Protein AF-A0A4P2Q047-F1 (afdb_monomer)

Radius of gyration: 26.03 Å; Cα contacts (8 Å, |Δi|>4): 252; chains: 1; bounding box: 56×32×64 Å

Secondary structure (DSSP, 8-state):
-B-SSS--B---B-SSGGGTPPTT-EEEEEEESS-TTSS-EEEEEEEEE-GGGHHHHHHHHHHHHHHS-HHHHHHHHHHHHHHHHH-S-----B-TTS-B---EEEEEE-S-HHHHHHHHHH-TTEEE-TTSSEEEEEEE-SS-SSEEEEEEEEEETTEEEEEES-HHHHHHTHHHH-

Foldseek 3Di:
DFDLQPTDDFDADDDPVVVVDDPPWDWDFDWDCQDPVGHIYTDDDIQTFDNVCSPVLSVVLNVLPVVDDPVRSVVVVVVSSVDRSVNPCDDQCADLQRARFAWDKDKDQAPDPVVLLVLQVPDPQWDDDPPFQKIWGWDDGPNDRDIDTLWIWGDDPRMIMIIGRHPVSNVVCVVSRD

Nearest PDB structures (foldseek):
  6byw-assembly1_C  TM=7.055E-01  e=2.282E+00  Pseudoalteromonas luteoviolacea DSM 6061
  6u8t-assembly2_D  TM=2.285E-01  e=1.194E+00  Pasteurella multocida subsp. multocida str. Pm70
  6u8t-assembly1_B  TM=1.886E-01  e=8.385E-01  Pasteurella multocida subsp. multocida str. Pm70
  6u8t-assembly1_A  TM=1.860E-01  e=1.603E+00  Pasteurella multocida subsp. multocida str. Pm70
  6u8t-assembly2_C  TM=1.843E-01  e=1.912E+00  Pasteurella multocida subsp. multocida str. Pm70

Structure (mmCIF, N/CA/C/O backbone):
data_AF-A0A4P2Q047-F1
#
_entry.id   AF-A0A4P2Q047-F1
#
loop_
_atom_site.group_PDB
_atom_site.id
_atom_site.type_symbol
_atom_site.label_atom_id
_atom_site.label_alt_id
_atom_site.label_comp_id
_atom_site.label_asym_id
_atom_site.label_entity_id
_atom_site.label_seq_id
_atom_site.pdbx_PDB_ins_code
_atom_site.Cartn_x
_atom_site.Cartn_y
_atom_site.Cartn_z
_atom_site.occupancy
_atom_site.B_iso_or_equiv
_atom_site.auth_seq_id
_atom_site.auth_comp_id
_atom_site.auth_asym_id
_atom_site.auth_atom_id
_atom_site.pdbx_PDB_model_num
ATOM 1 N N . MET A 1 1 ? -10.282 -1.016 29.815 1.00 88.62 1 MET A N 1
ATOM 2 C CA . MET A 1 1 ? -10.487 -0.306 28.539 1.00 88.62 1 MET A CA 1
ATOM 3 C C . MET A 1 1 ? -11.841 0.366 28.602 1.00 88.62 1 MET A C 1
ATOM 5 O O . MET A 1 1 ? -12.756 -0.237 29.148 1.00 88.62 1 MET A O 1
ATOM 9 N N . ARG A 1 2 ? -11.958 1.600 28.113 1.00 92.12 2 ARG A N 1
ATOM 10 C CA . ARG A 1 2 ? -13.234 2.318 28.049 1.00 92.12 2 ARG A CA 1
ATOM 11 C C . ARG A 1 2 ? -13.811 2.171 26.646 1.00 92.12 2 ARG A C 1
ATOM 13 O O . ARG A 1 2 ? -13.090 2.438 25.688 1.00 92.12 2 ARG A O 1
ATOM 20 N N . ASP A 1 3 ? -15.068 1.753 26.541 1.00 91.19 3 ASP A N 1
ATOM 21 C CA . ASP A 1 3 ? -15.792 1.763 25.269 1.00 91.19 3 ASP A CA 1
ATOM 22 C C . ASP A 1 3 ? -16.205 3.211 24.968 1.00 91.19 3 ASP A C 1
ATOM 24 O O . ASP A 1 3 ? -16.820 3.886 25.797 1.00 91.19 3 ASP A O 1
ATOM 28 N N . LEU A 1 4 ? -15.786 3.720 23.810 1.00 89.69 4 LEU A N 1
ATOM 29 C CA . LEU A 1 4 ? -16.058 5.092 23.384 1.00 89.69 4 LEU A CA 1
ATOM 30 C C . LEU A 1 4 ? -17.337 5.229 22.551 1.00 89.69 4 LEU A C 1
ATOM 32 O O . LEU A 1 4 ? -17.770 6.359 22.345 1.00 89.69 4 LEU A O 1
ATOM 36 N N . LEU A 1 5 ? -17.913 4.124 22.072 1.00 83.88 5 LEU A N 1
ATOM 37 C CA . LEU A 1 5 ? -19.144 4.109 21.281 1.00 83.88 5 LEU A CA 1
ATOM 38 C C . LEU A 1 5 ? -20.367 3.966 22.181 1.00 83.88 5 LEU A C 1
ATOM 40 O O . LEU A 1 5 ? -21.254 4.811 22.148 1.00 83.88 5 LEU A O 1
ATOM 44 N N . HIS A 1 6 ? -20.381 2.934 23.025 1.00 82.44 6 HIS A N 1
ATOM 45 C CA . HIS A 1 6 ? -21.533 2.624 23.881 1.00 82.44 6 HIS A CA 1
ATOM 46 C C . HIS A 1 6 ? -21.347 3.100 25.325 1.00 82.44 6 HIS A C 1
ATOM 48 O O . HIS A 1 6 ? -22.279 3.067 26.129 1.00 82.44 6 HIS A O 1
ATOM 54 N N . GLY A 1 7 ? -20.142 3.563 25.666 1.00 85.31 7 GLY A N 1
ATOM 55 C CA . GLY A 1 7 ? -19.774 3.870 27.040 1.00 85.31 7 GLY A CA 1
ATOM 56 C C . GLY A 1 7 ? -19.505 2.615 27.876 1.00 85.31 7 GLY A C 1
ATOM 57 O O . GLY A 1 7 ? -19.685 1.479 27.448 1.00 85.31 7 GLY A O 1
ATOM 58 N N . GLY A 1 8 ? -19.053 2.831 29.110 1.00 91.19 8 GLY A N 1
ATOM 59 C CA . GLY A 1 8 ? -18.693 1.754 30.030 1.00 91.19 8 GLY A CA 1
ATOM 60 C C . GLY A 1 8 ? -17.221 1.354 29.965 1.00 91.19 8 GLY A C 1
ATOM 61 O O . GLY A 1 8 ? -16.413 1.908 29.214 1.00 91.19 8 GLY A O 1
ATOM 62 N N . GLU A 1 9 ? -16.852 0.413 30.830 1.00 93.69 9 GLU A N 1
ATOM 63 C CA . GLU A 1 9 ? -15.472 -0.031 30.997 1.00 93.69 9 GLU A CA 1
ATOM 64 C C . GLU A 1 9 ? -15.404 -1.555 31.093 1.00 93.69 9 GLU A C 1
ATOM 66 O O . GLU A 1 9 ? -16.123 -2.178 31.869 1.00 93.69 9 GLU A O 1
ATOM 71 N N . VAL A 1 10 ? -14.501 -2.150 30.314 1.00 91.31 10 VAL A N 1
ATOM 72 C CA . VAL A 1 10 ? -14.212 -3.584 30.326 1.00 91.31 10 VAL A CA 1
ATOM 73 C C . VAL A 1 10 ? -12.765 -3.816 30.748 1.00 91.31 10 VAL A C 1
ATOM 75 O O . VAL A 1 10 ? -11.828 -3.212 30.213 1.00 91.31 10 VAL A O 1
ATOM 78 N N . ARG A 1 11 ? -12.552 -4.687 31.738 1.00 91.94 11 ARG A N 1
ATOM 79 C CA . ARG A 1 11 ? -11.215 -5.191 32.061 1.00 91.94 11 ARG A CA 1
ATOM 80 C C . ARG A 1 11 ? -10.946 -6.390 31.161 1.00 91.94 11 ARG A C 1
ATOM 82 O O . ARG A 1 11 ? -11.670 -7.373 31.226 1.00 91.94 11 ARG A O 1
ATOM 89 N N . VAL A 1 12 ? -9.914 -6.275 30.335 1.00 90.88 12 VAL A N 1
ATOM 90 C CA . VAL A 1 12 ? -9.543 -7.289 29.349 1.00 90.88 12 VAL A CA 1
ATOM 91 C C . VAL A 1 12 ? -8.216 -7.902 29.764 1.00 90.88 12 VAL A C 1
ATOM 93 O O . VAL A 1 12 ? -7.289 -7.177 30.140 1.00 90.88 12 VAL A O 1
ATOM 96 N N . ARG A 1 13 ? -8.126 -9.227 29.715 1.00 88.88 13 ARG A N 1
ATOM 97 C CA . ARG A 1 13 ? -6.881 -9.955 29.908 1.00 88.88 13 ARG A CA 1
ATOM 98 C C . ARG A 1 13 ? -6.106 -9.937 28.600 1.00 88.88 13 ARG A C 1
ATOM 100 O O . ARG A 1 13 ? -6.509 -10.534 27.610 1.00 88.88 13 ARG A O 1
ATOM 107 N N . GLU A 1 14 ? -4.979 -9.243 28.597 1.00 82.56 14 GLU A N 1
ATOM 108 C CA . GLU A 1 14 ? -4.140 -9.103 27.412 1.00 82.56 14 GLU A CA 1
ATOM 109 C C . GLU A 1 14 ? -2.662 -9.072 27.851 1.00 82.56 14 GLU A C 1
ATOM 111 O O . GLU A 1 14 ? -2.297 -8.413 28.831 1.00 82.56 14 GLU A O 1
ATOM 116 N N . ARG A 1 15 ? -1.806 -9.852 27.174 1.00 76.00 15 ARG A N 1
ATOM 117 C CA . ARG A 1 15 ? -0.400 -10.062 27.569 1.00 76.00 15 ARG A CA 1
ATOM 118 C C . ARG A 1 15 ? 0.614 -9.309 26.698 1.00 76.00 15 ARG A C 1
ATOM 120 O O . ARG A 1 15 ? 1.695 -8.981 27.189 1.00 76.00 15 ARG A O 1
ATOM 127 N N . ALA A 1 16 ? 0.351 -9.120 25.408 1.00 74.00 16 ALA A N 1
ATOM 128 C CA . ALA A 1 16 ? 1.310 -8.532 24.475 1.00 74.00 16 ALA A CA 1
ATOM 129 C C . ALA A 1 16 ? 1.092 -7.022 24.317 1.00 74.00 16 ALA A C 1
ATOM 131 O O . ALA A 1 16 ? 2.022 -6.250 24.544 1.00 74.00 16 ALA A O 1
ATOM 132 N N . GLY A 1 17 ? -0.131 -6.617 23.998 1.00 68.06 17 GLY A N 1
ATOM 133 C CA . GLY A 1 17 ? -0.613 -5.241 23.960 1.00 68.06 17 GLY A CA 1
ATOM 134 C C . GLY A 1 17 ? -0.461 -4.466 25.271 1.00 68.06 17 GLY A C 1
ATOM 135 O O . GLY A 1 17 ? -0.149 -3.284 25.213 1.00 68.06 17 GLY A O 1
ATOM 136 N N . SER A 1 18 ? -0.542 -5.090 26.448 1.00 71.56 18 SER A N 1
ATOM 137 C CA . SER A 1 18 ? -0.330 -4.422 27.746 1.00 71.56 18 SER A CA 1
ATOM 138 C C . SER A 1 18 ? 1.087 -3.867 27.934 1.00 71.56 18 SER A C 1
ATOM 140 O O . SER A 1 18 ? 1.310 -3.052 28.824 1.00 71.56 18 SER A O 1
ATOM 142 N N . ARG A 1 19 ? 2.042 -4.268 27.083 1.00 80.06 19 ARG A N 1
ATOM 143 C CA . ARG A 1 19 ? 3.407 -3.715 27.039 1.00 80.06 19 ARG A CA 1
ATOM 144 C C . ARG A 1 19 ? 3.580 -2.566 26.042 1.00 80.06 19 ARG A C 1
ATOM 146 O O . ARG A 1 19 ? 4.621 -1.918 26.066 1.00 80.06 19 ARG A O 1
ATOM 153 N N . CYS A 1 20 ? 2.615 -2.347 25.151 1.00 79.44 20 CYS A N 1
ATOM 154 C CA . CYS A 1 20 ? 2.718 -1.386 24.047 1.00 79.44 20 CYS A CA 1
ATOM 155 C C . CYS A 1 20 ? 1.618 -0.316 24.069 1.00 79.44 20 CYS A C 1
ATOM 157 O O . CYS A 1 20 ? 1.826 0.759 23.516 1.00 79.44 20 CYS A O 1
ATOM 159 N N . VAL A 1 21 ? 0.477 -0.601 24.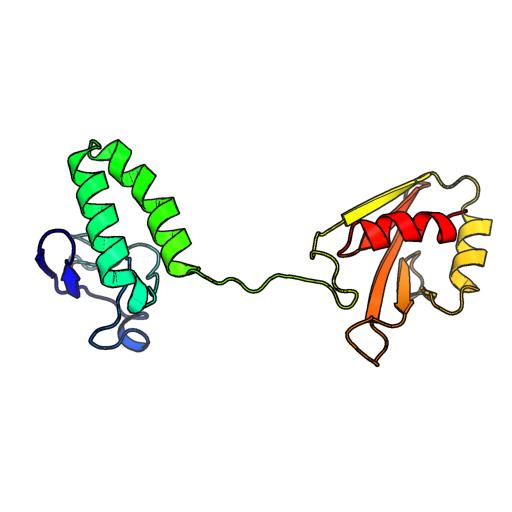698 1.00 84.44 21 VAL A N 1
ATOM 160 C CA . VAL A 1 21 ? -0.659 0.311 24.845 1.00 84.44 21 VAL A CA 1
ATOM 161 C C . VAL A 1 21 ? -0.546 1.040 26.179 1.00 84.44 21 VAL A C 1
ATOM 163 O O . VAL A 1 21 ? -0.455 0.419 27.239 1.00 84.44 21 VAL A O 1
ATOM 166 N N . HIS A 1 22 ? -0.578 2.363 26.125 1.00 86.50 22 HIS A N 1
ATOM 167 C CA . HIS A 1 22 ? -0.498 3.250 27.274 1.00 86.50 22 HIS A CA 1
ATOM 168 C C . HIS A 1 22 ? -1.874 3.822 27.619 1.00 86.50 22 HIS A C 1
ATOM 170 O O . HIS A 1 22 ? -2.836 3.749 26.851 1.00 86.50 22 HIS A O 1
ATOM 176 N N . ALA A 1 23 ? -1.984 4.402 28.815 1.00 88.12 23 ALA A N 1
ATOM 177 C CA . ALA A 1 23 ? -3.180 5.147 29.176 1.00 88.12 23 ALA A CA 1
ATOM 178 C C . ALA A 1 23 ? -3.442 6.244 28.131 1.00 88.12 23 ALA A C 1
ATOM 180 O O . ALA 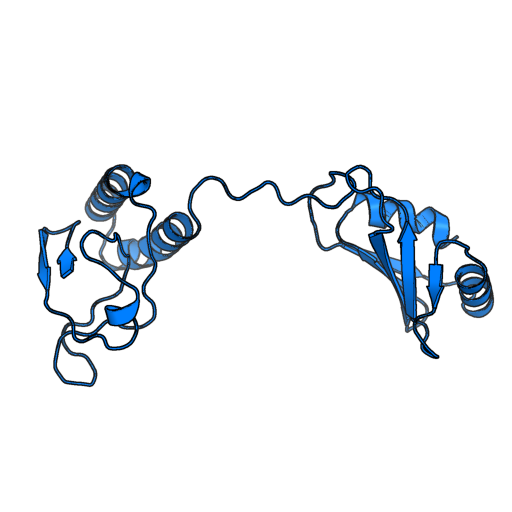A 1 23 ? -2.519 6.960 27.751 1.00 88.12 23 ALA A O 1
ATOM 181 N N . TRP A 1 24 ? -4.709 6.380 27.729 1.00 88.38 24 TRP A N 1
ATOM 182 C CA . TRP A 1 24 ? -5.197 7.332 26.720 1.00 88.38 24 TRP A CA 1
ATOM 183 C C . TRP A 1 24 ? -4.907 6.990 25.257 1.00 88.38 24 TRP A C 1
ATOM 185 O O . TRP A 1 24 ? -5.370 7.726 24.385 1.00 88.38 24 TRP A O 1
ATOM 195 N N . ASP A 1 25 ? -4.252 5.864 24.972 1.00 91.12 25 ASP A N 1
ATOM 196 C CA . ASP A 1 25 ? -4.180 5.360 23.603 1.00 91.12 25 ASP A CA 1
ATOM 197 C C . ASP A 1 25 ? -5.583 5.025 23.088 1.00 91.12 25 ASP A C 1
ATOM 199 O O . ASP A 1 25 ? -6.395 4.381 23.762 1.00 91.12 25 ASP A O 1
ATOM 203 N N . LEU A 1 26 ? -5.863 5.470 21.866 1.00 92.56 26 LEU A N 1
ATOM 204 C CA . LEU A 1 26 ? -7.063 5.089 21.143 1.00 92.56 26 LEU A CA 1
ATOM 205 C C . LEU A 1 26 ? -6.757 3.811 20.368 1.00 92.56 26 LEU A C 1
ATOM 207 O O . LEU A 1 26 ? -5.827 3.780 19.566 1.00 92.56 26 LEU A O 1
ATOM 211 N N . VAL A 1 27 ? -7.538 2.761 20.596 1.00 92.19 27 VAL A N 1
ATOM 212 C CA . VAL A 1 27 ? -7.362 1.485 19.902 1.00 92.19 27 VAL A CA 1
ATOM 213 C C . VAL A 1 27 ? -8.697 0.969 19.391 1.00 92.19 27 VAL A C 1
ATOM 215 O O . VAL A 1 27 ? -9.709 1.068 20.084 1.00 92.19 27 VAL A O 1
ATOM 218 N N . ALA A 1 28 ? -8.686 0.388 18.195 1.00 91.62 28 ALA A N 1
ATOM 219 C CA . ALA A 1 28 ? -9.759 -0.473 17.725 1.00 91.62 28 ALA A CA 1
ATOM 220 C C . ALA A 1 28 ? -9.357 -1.930 17.976 1.00 91.62 28 ALA A C 1
ATOM 222 O O . ALA A 1 28 ? -8.257 -2.355 17.618 1.00 91.62 28 ALA A O 1
ATOM 223 N N . ALA A 1 29 ? -10.224 -2.682 18.644 1.00 89.94 29 ALA A N 1
ATOM 224 C CA . ALA A 1 29 ? -9.982 -4.072 18.997 1.00 89.94 29 ALA A CA 1
ATOM 225 C C . ALA A 1 29 ? -11.315 -4.805 19.140 1.00 89.94 29 ALA A C 1
ATOM 227 O O . ALA A 1 29 ? -12.309 -4.218 19.573 1.00 89.94 29 ALA A O 1
ATOM 228 N N . ARG A 1 30 ? -11.326 -6.101 18.823 1.00 89.06 30 ARG A N 1
ATOM 229 C CA . ARG A 1 30 ? -12.473 -6.964 19.097 1.00 89.06 30 ARG A CA 1
ATOM 230 C C . ARG A 1 30 ? -12.321 -7.565 20.487 1.00 89.06 30 ARG A C 1
ATOM 232 O O . ARG A 1 30 ? -11.400 -8.339 20.729 1.00 89.06 30 ARG A O 1
ATOM 239 N N . VAL A 1 31 ? -13.237 -7.230 21.391 1.00 90.75 31 VAL A N 1
ATOM 240 C CA . VAL A 1 31 ? -13.291 -7.839 22.725 1.00 90.75 31 VAL A CA 1
ATOM 241 C C . VAL A 1 31 ? -14.272 -9.005 22.702 1.00 90.75 31 VAL A C 1
ATOM 243 O O . VAL A 1 31 ? -15.456 -8.825 22.422 1.00 90.75 31 VAL A O 1
ATOM 246 N N . VAL A 1 32 ? -13.790 -10.202 23.024 1.00 91.25 32 VAL A N 1
ATOM 247 C CA . VAL A 1 32 ? -14.629 -11.376 23.283 1.00 91.25 32 VAL A CA 1
ATOM 248 C C . VAL A 1 32 ? -14.865 -11.484 24.785 1.00 91.25 32 VAL A C 1
ATOM 250 O O . VAL A 1 32 ? -13.919 -11.516 25.564 1.00 91.25 32 VAL A O 1
ATOM 253 N N . GLN A 1 33 ? -16.129 -11.528 25.217 1.00 91.56 33 GLN A N 1
ATOM 254 C CA . GLN A 1 33 ? -16.473 -11.493 26.650 1.00 91.56 33 GLN A CA 1
ATOM 255 C C . GLN A 1 33 ? -16.017 -12.743 27.417 1.00 91.56 33 GLN A C 1
ATOM 257 O O . GLN A 1 33 ? -15.785 -12.683 28.621 1.00 91.56 33 GLN A O 1
ATOM 262 N N . LYS A 1 34 ? -15.879 -13.874 26.720 1.00 93.50 34 LYS A N 1
ATOM 263 C CA . LYS A 1 34 ? -15.388 -15.136 27.272 1.00 93.50 34 LYS A CA 1
ATOM 264 C C . LYS A 1 34 ? -14.296 -15.688 26.361 1.00 93.50 34 LYS A C 1
ATOM 266 O O . LYS A 1 34 ? -14.585 -16.446 25.437 1.00 93.50 34 LYS A O 1
ATOM 271 N N . GLY A 1 35 ? -13.066 -15.249 26.605 1.00 88.81 35 GLY A N 1
ATOM 272 C CA . GLY A 1 35 ? -11.873 -15.730 25.918 1.00 88.81 35 GLY A CA 1
ATOM 273 C C . GLY A 1 35 ? -11.449 -17.129 26.368 1.00 88.81 35 GLY A C 1
ATOM 274 O O . GLY A 1 35 ? -12.136 -17.794 27.149 1.00 88.81 35 GLY A O 1
ATOM 275 N N . ALA A 1 36 ? -10.280 -17.573 25.907 1.00 87.81 36 ALA A N 1
ATOM 276 C CA . ALA A 1 36 ? -9.757 -18.906 26.213 1.00 87.81 36 ALA A CA 1
ATOM 277 C C . ALA A 1 36 ? -9.426 -19.074 27.706 1.00 87.81 36 ALA A C 1
ATOM 279 O O . ALA A 1 36 ? -9.528 -20.177 28.243 1.00 87.81 36 ALA A O 1
ATOM 280 N N . SER A 1 37 ? -9.078 -17.984 28.399 1.00 89.38 37 SER A N 1
ATOM 281 C CA . SER A 1 37 ? -8.907 -17.994 29.857 1.00 89.38 37 SER A CA 1
ATOM 282 C C . SER A 1 37 ? -10.215 -17.990 30.655 1.00 89.38 37 SER A C 1
ATOM 284 O O . SER A 1 37 ? -10.174 -18.160 31.872 1.00 89.38 37 SER A O 1
ATOM 286 N N . GLY A 1 38 ? -11.364 -17.780 30.004 1.00 91.62 38 GLY A N 1
ATOM 287 C CA . GLY A 1 38 ? -12.653 -17.557 30.661 1.00 91.62 38 GLY A CA 1
ATOM 288 C C . GLY A 1 38 ? -12.905 -16.110 31.105 1.00 91.62 38 GLY A C 1
ATOM 289 O O . GLY A 1 38 ? -14.011 -15.817 31.552 1.00 91.62 38 GLY A O 1
ATOM 290 N N . GLU A 1 39 ? -11.930 -15.211 30.950 1.00 93.25 39 GLU A N 1
ATOM 291 C CA . GLU A 1 39 ? -12.073 -13.761 31.148 1.00 93.25 39 GLU A CA 1
ATOM 292 C C . GLU A 1 39 ? -12.295 -13.050 29.798 1.00 93.25 39 GLU A C 1
ATOM 294 O O . GLU A 1 39 ? -12.039 -13.649 28.747 1.00 93.25 39 GLU A O 1
ATOM 299 N N . PRO A 1 40 ? -12.746 -11.780 29.782 1.00 94.25 40 PRO A N 1
ATOM 300 C CA . PRO A 1 40 ? -12.755 -10.991 28.558 1.00 94.25 40 PRO A CA 1
ATOM 301 C C . PRO A 1 40 ? -11.345 -10.874 27.970 1.00 94.25 40 PRO A C 1
ATOM 303 O O . PRO A 1 40 ? -10.404 -10.507 28.676 1.00 94.25 40 PRO A O 1
ATOM 306 N N . GLU A 1 41 ? -11.196 -11.148 26.677 1.00 92.88 41 GLU A N 1
ATOM 307 C CA . GLU A 1 41 ? -9.916 -11.120 25.955 1.00 92.88 41 GLU A CA 1
ATOM 308 C C . GLU A 1 41 ? -10.047 -10.334 24.647 1.00 92.88 41 GLU A C 1
ATOM 310 O O . GLU A 1 41 ? -11.149 -10.135 24.131 1.00 92.88 41 GLU A O 1
ATOM 315 N N . ILE A 1 42 ? -8.915 -9.871 24.113 1.00 90.69 42 ILE A N 1
ATOM 316 C CA . ILE A 1 42 ? -8.863 -9.342 22.749 1.00 90.69 42 ILE A CA 1
ATOM 317 C C . ILE A 1 42 ? -8.668 -10.517 21.798 1.00 90.69 42 ILE A C 1
ATOM 319 O O . ILE A 1 42 ? -7.720 -11.284 21.957 1.00 90.69 42 ILE A O 1
ATOM 323 N N . ASP A 1 43 ? -9.554 -10.634 20.814 1.00 87.38 43 ASP A N 1
ATOM 324 C CA . ASP A 1 43 ? -9.433 -11.605 19.731 1.00 87.38 43 ASP A CA 1
ATOM 325 C C . ASP A 1 43 ? -8.864 -10.931 18.475 1.00 87.38 43 ASP A C 1
ATOM 327 O O . ASP A 1 43 ? -9.310 -9.855 18.065 1.00 87.38 43 ASP A O 1
ATOM 331 N N . GLY A 1 44 ? -7.860 -11.561 17.866 1.00 82.88 44 GLY A N 1
ATOM 332 C CA . GLY A 1 44 ? -7.128 -11.010 16.728 1.00 82.88 44 GLY A CA 1
ATOM 333 C C . GLY A 1 44 ? -6.121 -9.918 17.111 1.00 82.88 44 GLY A C 1
ATOM 334 O O . GLY A 1 44 ? -5.200 -10.150 17.893 1.00 82.88 44 GLY A O 1
ATOM 335 N N . GLY A 1 45 ? -6.239 -8.748 16.476 1.00 82.88 45 GLY A N 1
ATOM 336 C CA . GLY A 1 45 ? -5.276 -7.649 16.577 1.00 82.88 45 GLY A CA 1
ATOM 337 C C . GLY A 1 45 ? -5.784 -6.444 17.370 1.00 82.88 45 GLY A C 1
ATOM 338 O O . GLY A 1 45 ? -6.984 -6.233 17.531 1.00 82.88 45 GLY A O 1
ATOM 339 N N . ILE A 1 46 ? -4.836 -5.623 17.823 1.00 87.56 46 ILE A N 1
ATOM 340 C CA . ILE A 1 46 ? -5.084 -4.274 18.337 1.00 87.56 46 ILE A CA 1
ATOM 341 C C . ILE A 1 46 ? -4.626 -3.301 17.255 1.00 87.56 46 ILE A C 1
ATOM 343 O O . ILE A 1 46 ? -3.476 -3.377 16.822 1.00 87.56 46 ILE A O 1
ATOM 347 N N . PHE A 1 47 ? -5.497 -2.383 16.846 1.00 89.44 47 PHE A N 1
ATOM 348 C CA . PHE A 1 47 ? -5.194 -1.356 15.855 1.00 89.44 47 PHE A CA 1
ATOM 349 C C . PHE A 1 47 ? -5.057 0.005 16.546 1.00 89.44 47 PHE A C 1
ATOM 351 O O . PHE A 1 47 ? -6.070 0.588 16.942 1.00 89.44 47 PHE A O 1
ATOM 358 N N . PRO A 1 48 ? -3.829 0.520 16.737 1.00 90.38 48 PRO A N 1
ATOM 359 C CA . PRO A 1 48 ? -3.618 1.852 17.291 1.00 90.38 48 PRO A CA 1
ATOM 360 C C . PRO A 1 48 ? -4.195 2.916 16.362 1.00 90.38 48 PRO A C 1
ATOM 362 O O . PRO A 1 48 ? -3.843 2.981 15.191 1.00 90.38 48 PRO A O 1
ATOM 365 N N . ILE A 1 49 ? -5.054 3.782 16.876 1.00 91.50 49 ILE A N 1
ATOM 366 C CA . ILE A 1 49 ? -5.665 4.856 16.100 1.00 91.50 49 ILE A CA 1
ATOM 367 C C . ILE A 1 49 ? -5.033 6.180 16.509 1.00 91.50 49 ILE A C 1
ATOM 369 O O . ILE A 1 49 ? -4.837 6.470 17.690 1.00 91.50 49 ILE A O 1
ATOM 373 N N . GLN A 1 50 ? -4.727 7.020 15.522 1.00 88.88 50 GLN A N 1
ATOM 374 C CA . GLN A 1 50 ? -4.167 8.343 15.781 1.00 88.88 50 GLN A CA 1
ATOM 375 C C . GLN A 1 50 ? -5.158 9.181 16.618 1.00 88.88 50 GLN A C 1
ATOM 377 O O . GLN A 1 50 ? -6.306 9.333 16.193 1.00 88.88 50 GLN A O 1
ATOM 382 N N . PRO A 1 51 ? -4.747 9.802 17.745 1.00 89.38 51 PRO A N 1
ATOM 383 C CA . PRO A 1 51 ? -5.667 10.518 18.640 1.00 89.38 51 PRO A CA 1
ATOM 384 C C . PRO A 1 51 ? -6.516 11.602 17.960 1.00 89.38 51 PRO A C 1
ATOM 386 O O . PRO A 1 51 ? -7.670 11.807 18.328 1.00 89.38 51 PRO A O 1
ATOM 389 N N . ARG A 1 52 ? -5.983 12.252 16.914 1.00 89.50 52 ARG A N 1
ATOM 390 C CA . ARG A 1 52 ? -6.701 13.262 16.111 1.00 89.50 52 ARG A CA 1
ATOM 391 C C . ARG A 1 52 ? -7.956 12.732 15.409 1.00 89.50 52 ARG A C 1
ATOM 393 O O . ARG A 1 52 ? -8.788 13.525 14.985 1.00 89.50 52 ARG A O 1
ATOM 400 N N . LEU A 1 53 ? -8.071 11.414 15.244 1.00 91.69 53 LEU A N 1
ATOM 401 C CA . LEU A 1 53 ? -9.214 10.776 14.599 1.00 91.69 53 LEU A CA 1
ATOM 402 C C . LEU A 1 53 ? -10.339 10.449 15.577 1.00 91.69 53 LEU A C 1
ATOM 404 O O . LEU A 1 53 ? -11.406 10.076 15.108 1.00 91.69 53 LEU A O 1
ATOM 408 N N . ARG A 1 54 ? -10.143 10.610 16.895 1.00 92.25 54 ARG A N 1
ATOM 409 C CA . ARG A 1 54 ? -11.123 10.223 17.922 1.00 92.25 54 ARG A CA 1
ATOM 410 C C . ARG A 1 54 ? -12.531 10.730 17.615 1.00 92.25 54 ARG A C 1
ATOM 412 O O . ARG A 1 54 ? -13.433 9.923 17.422 1.00 92.25 54 ARG A O 1
ATOM 419 N N . ASP A 1 55 ? -12.717 12.046 17.577 1.00 93.50 55 ASP A N 1
ATOM 420 C CA . ASP A 1 55 ? -14.057 12.629 17.474 1.00 93.50 55 ASP A CA 1
ATOM 421 C C . ASP A 1 55 ? -14.693 12.395 16.091 1.00 93.50 55 ASP A C 1
ATOM 423 O O . ASP A 1 55 ? -15.857 11.984 16.046 1.00 93.50 55 ASP A O 1
ATOM 427 N N . PRO A 1 56 ? -13.969 12.562 14.957 1.00 93.06 56 PRO A N 1
ATOM 428 C CA . PRO A 1 56 ? -14.501 12.201 13.643 1.00 93.06 56 PRO A CA 1
ATOM 429 C C . PRO A 1 56 ? -14.905 10.726 13.539 1.00 93.06 56 PRO A C 1
ATOM 431 O O 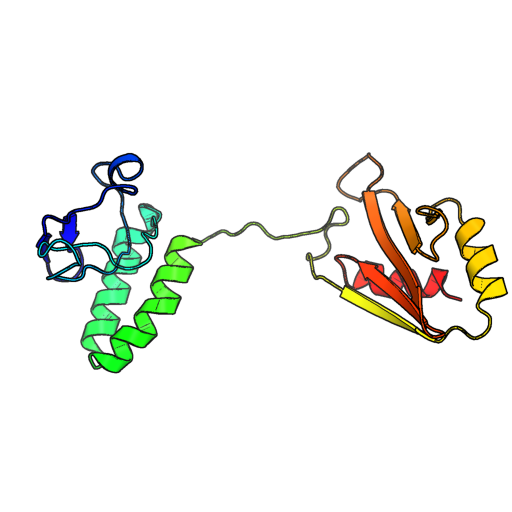. PRO A 1 56 ? -15.966 10.424 12.994 1.00 93.06 56 PRO A O 1
ATOM 434 N N . LEU A 1 57 ? -14.085 9.817 14.080 1.00 92.69 57 LEU A N 1
ATOM 435 C CA . LEU A 1 57 ? -14.320 8.378 14.017 1.00 92.69 57 LEU A CA 1
ATOM 436 C C . LEU A 1 57 ? -15.513 7.972 14.884 1.00 92.69 57 LEU A C 1
ATOM 438 O O . LEU A 1 57 ? -16.414 7.313 14.382 1.00 92.69 57 LEU A O 1
ATOM 442 N N . VAL A 1 58 ? -15.578 8.417 16.144 1.00 93.12 58 VAL A N 1
ATOM 443 C CA . VAL A 1 58 ? -16.718 8.131 17.036 1.00 93.12 58 VAL A CA 1
ATOM 444 C C . VAL A 1 58 ? -18.025 8.645 16.430 1.00 93.12 58 VAL A C 1
ATOM 446 O O . VAL A 1 58 ? -19.011 7.914 16.400 1.00 93.12 58 VAL A O 1
ATOM 449 N N . LYS A 1 59 ? -18.033 9.865 15.874 1.00 93.94 59 LYS A N 1
ATOM 450 C CA . LYS A 1 59 ? -19.217 10.420 15.203 1.00 93.94 59 LYS A CA 1
ATOM 451 C C . LYS A 1 59 ? -19.637 9.591 13.985 1.00 93.94 59 LYS A C 1
ATOM 453 O O . LYS A 1 59 ? -20.828 9.393 13.762 1.00 93.94 59 LYS A O 1
ATOM 458 N N . HIS A 1 60 ? -18.676 9.135 13.182 1.00 94.75 60 HIS A N 1
ATOM 459 C CA . HIS A 1 60 ? -18.957 8.310 12.009 1.00 94.75 60 HIS A CA 1
ATOM 460 C C . HIS A 1 60 ? -19.514 6.937 12.397 1.00 94.75 60 HIS A C 1
ATOM 462 O O . HIS A 1 60 ? -20.497 6.497 11.808 1.00 94.75 60 HIS A O 1
ATOM 468 N N . LEU A 1 61 ? -18.919 6.303 13.408 1.00 93.50 61 LEU A N 1
ATOM 469 C CA . LEU A 1 61 ? -19.325 5.000 13.924 1.00 93.50 61 LEU A CA 1
ATOM 470 C C . LEU A 1 61 ? -20.721 5.037 14.551 1.00 93.50 61 LEU A C 1
ATOM 472 O O . LEU A 1 61 ? -21.522 4.158 14.264 1.00 93.50 61 LEU A O 1
ATOM 476 N N . ALA A 1 62 ? -21.039 6.076 15.332 1.00 92.25 62 ALA A N 1
ATOM 477 C CA . ALA A 1 62 ?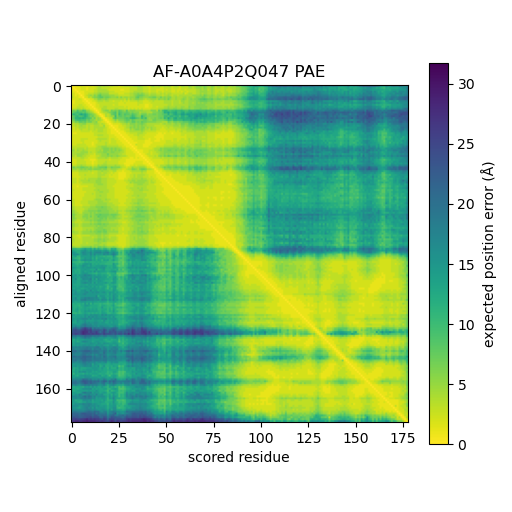 -22.381 6.265 15.886 1.00 92.25 62 ALA A CA 1
ATOM 478 C C . ALA A 1 62 ? -23.441 6.355 14.776 1.00 92.25 62 ALA A C 1
ATOM 480 O O . ALA A 1 62 ? -24.449 5.666 14.824 1.00 92.25 62 ALA A O 1
ATOM 481 N N . ARG A 1 63 ? -23.160 7.126 13.718 1.00 94.25 63 ARG A N 1
ATOM 482 C CA . ARG A 1 63 ? -24.054 7.235 12.559 1.00 94.25 63 ARG A CA 1
ATOM 483 C C . ARG A 1 63 ? -24.247 5.893 11.841 1.00 94.25 63 ARG A C 1
ATOM 485 O O . ARG A 1 63 ? -25.359 5.586 11.443 1.00 94.25 63 ARG A O 1
ATOM 492 N N . LEU A 1 64 ? -23.183 5.104 11.663 1.00 94.88 64 LEU A N 1
ATOM 493 C CA . LEU A 1 64 ? -23.303 3.770 11.061 1.00 94.88 64 LEU A CA 1
ATOM 494 C C . LEU A 1 64 ? -24.157 2.835 11.923 1.00 94.88 64 LEU A C 1
ATOM 496 O O . LEU A 1 64 ? -24.963 2.094 11.378 1.00 94.88 64 LEU A O 1
ATOM 500 N N . ALA A 1 65 ? -24.001 2.892 13.247 1.00 91.62 65 ALA A N 1
ATOM 501 C CA . ALA A 1 65 ? -24.792 2.086 14.172 1.00 91.62 65 ALA A CA 1
ATOM 502 C C . ALA A 1 65 ? -26.284 2.469 14.186 1.00 91.62 65 ALA A C 1
ATOM 504 O O . ALA A 1 65 ? -27.120 1.614 14.451 1.00 91.62 65 ALA A O 1
ATOM 505 N N . ASP A 1 66 ? -26.617 3.728 13.883 1.00 93.88 66 ASP A N 1
ATOM 506 C CA . ASP A 1 66 ? -28.006 4.183 13.742 1.00 93.88 66 ASP A CA 1
ATOM 507 C C . ASP A 1 66 ? -28.641 3.769 12.396 1.00 93.88 66 ASP A C 1
ATOM 509 O O . ASP A 1 66 ? -29.864 3.682 12.288 1.00 93.88 66 ASP A O 1
ATOM 513 N N . GLU A 1 67 ? -27.827 3.570 11.352 1.00 95.69 67 GLU A N 1
ATOM 514 C CA . GLU A 1 67 ? -28.282 3.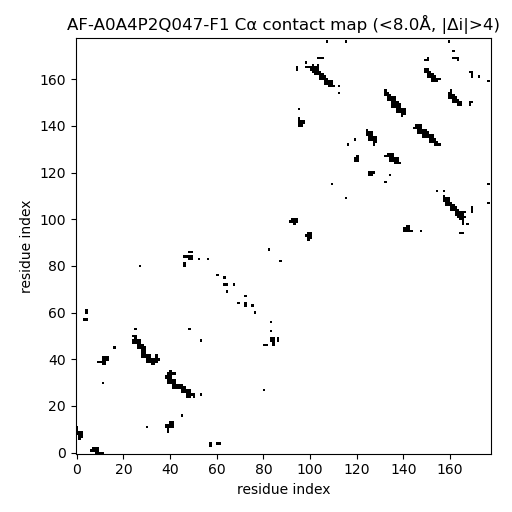333 9.972 1.00 95.69 67 GLU A CA 1
ATOM 515 C C . GLU A 1 67 ? -28.340 1.851 9.578 1.00 95.69 67 GLU A C 1
ATOM 517 O O . GLU A 1 67 ? -29.132 1.495 8.706 1.00 95.69 67 GLU A O 1
ATOM 522 N N . LEU A 1 68 ? -27.487 1.016 10.171 1.00 96.00 68 LEU A N 1
ATOM 523 C CA . LEU A 1 68 ? -27.253 -0.367 9.754 1.00 96.00 68 LEU A CA 1
ATOM 524 C C . LEU A 1 68 ? -27.748 -1.357 10.805 1.00 96.00 68 LEU A C 1
ATOM 526 O O . LEU A 1 68 ? -27.709 -1.076 12.005 1.00 96.00 68 LEU A O 1
ATOM 530 N N . ASP A 1 69 ? -28.158 -2.545 10.363 1.00 95.88 69 ASP A N 1
ATOM 531 C CA . ASP A 1 69 ? -28.355 -3.656 11.293 1.00 95.88 69 ASP A CA 1
ATOM 532 C C . ASP A 1 69 ? -27.013 -4.205 11.825 1.00 95.88 69 ASP A C 1
ATOM 534 O O . ASP A 1 69 ? -25.930 -3.774 11.427 1.00 95.88 69 ASP A O 1
ATOM 538 N N . GLU A 1 70 ? -27.065 -5.140 12.777 1.00 89.19 70 GLU A N 1
ATOM 539 C CA . GLU A 1 70 ? -25.862 -5.661 13.441 1.00 89.19 70 GLU A CA 1
ATOM 540 C C . GLU A 1 70 ? -24.892 -6.360 12.471 1.00 89.19 70 GLU A C 1
ATOM 542 O O . GLU A 1 70 ? -23.671 -6.204 12.597 1.00 89.19 70 GLU A O 1
ATOM 547 N N . ASP A 1 71 ? -25.413 -7.102 11.491 1.00 92.31 71 ASP A N 1
ATOM 548 C CA . ASP A 1 71 ? -24.595 -7.840 10.528 1.00 92.31 71 ASP A CA 1
ATOM 549 C C . ASP A 1 71 ? -23.967 -6.892 9.500 1.00 92.31 71 ASP A C 1
ATOM 551 O O . ASP A 1 71 ? -22.768 -6.992 9.214 1.00 92.31 71 ASP A O 1
ATOM 555 N N . GLU A 1 72 ? -24.743 -5.933 8.995 1.00 95.00 72 GLU A N 1
ATOM 556 C CA . GLU A 1 72 ? -24.277 -4.882 8.091 1.00 95.00 72 GLU A CA 1
ATOM 557 C C . GLU A 1 72 ? -23.239 -3.978 8.762 1.00 95.00 72 GLU A C 1
ATOM 559 O O . GLU A 1 72 ? -22.193 -3.678 8.176 1.00 95.00 72 GLU A O 1
ATOM 564 N N . LEU A 1 73 ? -23.482 -3.585 10.016 1.00 91.94 73 LEU A N 1
ATOM 565 C CA . LEU A 1 73 ? -22.546 -2.797 10.807 1.00 91.94 73 LEU A CA 1
ATOM 566 C C . LEU A 1 73 ? -21.227 -3.551 10.966 1.00 91.94 73 LEU A C 1
ATOM 568 O O . LEU A 1 73 ? -20.164 -2.985 10.716 1.00 91.94 73 LEU A O 1
ATOM 572 N N . ARG A 1 74 ? -21.272 -4.838 11.328 1.00 87.06 74 ARG A N 1
ATOM 573 C CA . ARG A 1 74 ? -20.069 -5.662 11.510 1.00 87.06 74 ARG A CA 1
ATOM 574 C C . ARG A 1 74 ? -19.187 -5.679 10.260 1.00 87.06 74 ARG A C 1
ATOM 576 O O . ARG A 1 74 ? -17.966 -5.577 10.393 1.00 87.06 74 ARG A O 1
ATOM 583 N N . GLU A 1 75 ? -19.777 -5.790 9.073 1.00 90.38 75 GLU A N 1
ATOM 584 C CA . GLU A 1 75 ? -19.037 -5.724 7.807 1.00 90.38 75 GLU A CA 1
ATOM 585 C C . GLU A 1 75 ? -18.513 -4.305 7.521 1.00 90.38 75 GLU A C 1
ATOM 587 O O . GLU A 1 75 ? -17.352 -4.136 7.140 1.00 90.38 75 GLU A O 1
ATOM 592 N N . ALA A 1 76 ? -19.318 -3.268 7.774 1.00 92.88 76 ALA A N 1
ATOM 593 C CA . ALA A 1 76 ? -18.934 -1.873 7.548 1.00 92.88 76 ALA A CA 1
ATOM 594 C C . ALA A 1 76 ? -17.781 -1.396 8.455 1.00 92.88 76 ALA A C 1
ATOM 596 O O . ALA A 1 76 ? -16.984 -0.546 8.052 1.00 92.88 76 ALA A O 1
ATOM 597 N N . LEU A 1 77 ? -17.653 -1.946 9.668 1.00 90.19 77 LEU A N 1
ATOM 598 C CA . LEU A 1 77 ? -16.611 -1.566 10.628 1.00 90.19 77 LEU A CA 1
ATOM 599 C C . LEU A 1 77 ? -15.191 -1.941 10.175 1.00 90.19 77 LEU A C 1
ATOM 601 O O . LEU A 1 77 ? -14.234 -1.252 10.540 1.00 90.19 77 LEU A O 1
ATOM 605 N N . VAL A 1 78 ? -15.031 -3.012 9.389 1.00 86.94 78 VAL A N 1
ATOM 606 C CA . VAL A 1 78 ? -13.713 -3.517 8.964 1.00 86.94 78 VAL A CA 1
ATOM 607 C C . VAL A 1 78 ? -12.916 -2.471 8.169 1.00 86.94 78 VAL A C 1
ATOM 609 O O . VAL A 1 78 ? -11.821 -2.114 8.617 1.00 86.94 78 VAL A O 1
ATOM 612 N N . PRO A 1 79 ? -13.414 -1.937 7.032 1.00 89.81 79 PRO A N 1
ATOM 613 C CA . PRO A 1 79 ? -12.687 -0.913 6.284 1.00 89.81 79 PRO A CA 1
ATOM 614 C C . PRO A 1 79 ? -12.509 0.382 7.089 1.00 89.81 79 PRO A C 1
ATOM 616 O O . PRO A 1 79 ? -11.446 0.991 7.021 1.00 89.81 79 PRO A O 1
ATOM 619 N N . VAL A 1 80 ? -13.483 0.764 7.925 1.00 92.12 80 VAL A N 1
ATOM 620 C CA . VAL A 1 80 ? -13.406 1.984 8.749 1.00 92.12 80 VAL A CA 1
ATOM 621 C C . VAL A 1 80 ? -12.225 1.942 9.723 1.00 92.12 80 VAL A C 1
ATOM 623 O O . VAL A 1 80 ? -11.457 2.903 9.814 1.00 92.12 80 VAL A O 1
ATOM 626 N N . PHE A 1 81 ? -12.052 0.837 10.453 1.00 90.62 81 PHE A N 1
ATOM 627 C CA . PHE A 1 81 ? -10.933 0.707 11.387 1.00 90.62 81 PHE A CA 1
ATOM 628 C C . PHE A 1 81 ? -9.591 0.519 10.677 1.00 90.62 81 PHE A C 1
ATOM 630 O O . PHE A 1 81 ? -8.583 1.037 11.164 1.00 90.62 81 PHE A O 1
ATOM 637 N N . LEU A 1 82 ? -9.568 -0.161 9.525 1.00 88.81 82 LEU A N 1
ATOM 638 C CA . LEU A 1 82 ? -8.360 -0.301 8.712 1.00 88.81 82 LEU A CA 1
ATOM 639 C C . LEU A 1 82 ? -7.867 1.065 8.209 1.00 88.81 82 LEU A C 1
ATOM 641 O O . LEU A 1 82 ? -6.696 1.399 8.391 1.00 88.81 82 LEU A O 1
ATOM 645 N N . ASP A 1 83 ? -8.765 1.883 7.662 1.00 88.88 83 ASP A N 1
ATOM 646 C CA . ASP A 1 83 ? -8.447 3.227 7.175 1.00 88.88 83 ASP A CA 1
ATOM 647 C C . ASP A 1 83 ? -7.994 4.149 8.313 1.00 88.88 83 ASP A C 1
ATOM 649 O O . ASP A 1 83 ? -7.036 4.913 8.166 1.00 88.88 83 ASP A O 1
ATOM 653 N N . ALA A 1 84 ? -8.637 4.060 9.480 1.00 90.62 84 ALA A N 1
ATOM 654 C CA . ALA A 1 84 ? -8.251 4.840 10.652 1.00 90.62 84 ALA A CA 1
ATOM 655 C C . ALA A 1 84 ? -6.876 4.432 11.215 1.00 90.62 84 ALA A C 1
ATOM 657 O O . ALA A 1 84 ? -6.141 5.293 11.710 1.00 90.62 84 ALA A O 1
ATOM 658 N N . TRP A 1 85 ? -6.519 3.145 11.129 1.00 90.12 85 TRP A N 1
ATOM 659 C CA . TRP A 1 85 ? -5.210 2.631 11.541 1.00 90.12 85 TRP A CA 1
ATOM 660 C C . TRP A 1 85 ? -4.094 3.074 10.594 1.00 90.12 85 TRP A C 1
ATOM 662 O O . TRP A 1 85 ? -3.065 3.575 11.051 1.00 90.12 85 TRP A O 1
ATOM 672 N N . ILE A 1 86 ? -4.312 2.941 9.281 1.00 86.19 86 ILE A N 1
ATOM 673 C CA . ILE A 1 86 ? -3.395 3.450 8.248 1.00 86.19 86 ILE A CA 1
ATOM 674 C C . ILE A 1 86 ? -3.233 4.970 8.404 1.00 86.19 86 ILE A C 1
ATOM 676 O O . ILE A 1 86 ? -2.124 5.506 8.343 1.00 86.19 86 ILE A O 1
ATOM 680 N N . GLY A 1 87 ? -4.344 5.646 8.690 1.00 77.75 87 GLY A N 1
ATOM 681 C CA . GLY A 1 87 ? -4.417 7.059 9.000 1.00 77.75 87 GLY A CA 1
ATOM 682 C C . GLY A 1 87 ? -4.385 7.963 7.758 1.00 77.75 87 GLY A C 1
ATOM 683 O O . GLY A 1 87 ? -3.891 7.589 6.693 1.00 77.75 87 GLY A O 1
ATOM 684 N N . PRO A 1 88 ? -4.886 9.206 7.875 1.00 70.94 88 PRO A N 1
ATOM 685 C CA . PRO A 1 88 ? -4.783 10.182 6.800 1.00 70.94 88 PRO A CA 1
ATOM 686 C C . PRO A 1 88 ? -3.333 10.611 6.574 1.00 70.94 88 PRO A C 1
ATOM 688 O O . PRO A 1 88 ? -2.590 10.826 7.534 1.00 70.94 88 PRO A O 1
ATOM 691 N N . GLY A 1 89 ? -2.973 10.879 5.320 1.00 70.12 89 GLY A N 1
ATOM 692 C CA . GLY A 1 89 ? -1.653 11.415 4.980 1.00 70.12 89 GLY A CA 1
ATOM 693 C C . GLY A 1 89 ? -0.596 10.342 4.748 1.00 70.12 89 GLY A C 1
ATOM 694 O O . GLY A 1 89 ? 0.570 10.569 5.070 1.00 70.12 89 GLY A O 1
ATOM 695 N N . LEU A 1 90 ? -0.987 9.200 4.167 1.00 71.75 90 LEU A N 1
ATOM 696 C CA . LEU A 1 90 ? -0.020 8.336 3.498 1.00 71.75 90 LEU A CA 1
ATOM 697 C C . LEU A 1 90 ? 0.841 9.204 2.567 1.00 71.75 90 LEU A C 1
ATOM 699 O O . LEU A 1 90 ? 0.287 9.999 1.797 1.00 71.75 90 LEU A O 1
ATOM 703 N N . PRO A 1 91 ? 2.177 9.104 2.646 1.00 79.12 91 PRO A N 1
ATOM 704 C CA . PRO A 1 91 ? 3.032 9.857 1.749 1.00 79.12 91 PRO A CA 1
ATOM 705 C C . PRO A 1 91 ? 2.715 9.459 0.308 1.00 79.12 91 PRO A C 1
ATOM 707 O O . PRO A 1 91 ? 2.415 8.297 0.024 1.00 79.12 91 PRO A O 1
ATOM 710 N N . ALA A 1 92 ? 2.815 10.417 -0.614 1.00 85.75 92 ALA A N 1
ATOM 711 C CA . ALA A 1 92 ? 2.803 10.087 -2.030 1.00 85.75 92 ALA A CA 1
ATOM 712 C C . ALA A 1 92 ? 3.994 9.159 -2.310 1.00 85.75 92 ALA A C 1
ATOM 714 O O . ALA A 1 92 ? 5.152 9.564 -2.195 1.00 85.75 92 ALA A O 1
ATOM 715 N N . LEU A 1 93 ? 3.706 7.897 -2.630 1.00 90.25 93 LEU A N 1
ATOM 716 C CA . LEU A 1 93 ? 4.734 6.929 -2.979 1.00 90.25 93 LEU A CA 1
ATOM 717 C C . LEU A 1 93 ? 5.179 7.200 -4.410 1.00 90.25 93 LEU A C 1
ATOM 719 O O . LEU A 1 93 ? 4.482 6.863 -5.367 1.00 90.25 93 LEU A O 1
ATOM 723 N N . VAL A 1 94 ? 6.348 7.818 -4.539 1.00 93.69 94 VAL A N 1
ATOM 724 C CA . VAL A 1 94 ? 6.994 8.089 -5.821 1.00 93.69 94 VAL A CA 1
ATOM 725 C C . VAL A 1 94 ? 8.352 7.399 -5.896 1.00 93.69 94 VAL A C 1
ATOM 727 O O . VAL A 1 94 ? 9.014 7.184 -4.879 1.00 93.69 94 VAL A O 1
ATOM 730 N N . ASN A 1 95 ? 8.774 7.020 -7.101 1.00 92.69 95 ASN A N 1
ATOM 731 C CA . ASN A 1 95 ? 10.127 6.525 -7.335 1.00 92.69 95 ASN A CA 1
ATOM 732 C C . ASN A 1 95 ? 11.151 7.685 -7.299 1.00 92.69 95 ASN A C 1
ATOM 734 O O . ASN A 1 95 ? 10.801 8.854 -7.143 1.00 92.69 95 ASN A O 1
ATOM 738 N N . TYR A 1 96 ? 12.436 7.376 -7.503 1.00 93.94 96 TYR A N 1
ATOM 739 C CA . TYR A 1 96 ? 13.498 8.393 -7.527 1.00 93.94 96 TYR A CA 1
ATOM 740 C C . TYR A 1 96 ? 13.444 9.365 -8.721 1.00 93.94 96 TYR A C 1
ATOM 742 O O . TYR A 1 96 ? 14.212 10.323 -8.731 1.00 93.94 96 TYR A O 1
ATOM 750 N N . ASP A 1 97 ? 12.571 9.143 -9.704 1.00 90.75 97 ASP A N 1
ATOM 751 C CA . ASP A 1 97 ? 12.303 10.073 -10.810 1.00 90.75 97 ASP A CA 1
ATOM 752 C C . ASP A 1 97 ? 11.093 10.988 -10.527 1.00 90.75 97 ASP A C 1
ATOM 754 O O . ASP A 1 97 ? 10.927 11.994 -11.206 1.00 90.75 97 ASP A O 1
ATOM 758 N N . GLY A 1 98 ? 10.296 10.703 -9.487 1.00 92.06 98 GLY A N 1
ATOM 759 C CA . GLY A 1 98 ? 9.051 11.422 -9.183 1.00 92.06 98 GLY A CA 1
ATOM 760 C C . GLY A 1 98 ? 7.792 10.770 -9.750 1.00 92.06 98 GLY A C 1
ATOM 761 O O . GLY A 1 98 ? 6.694 11.238 -9.454 1.00 92.06 98 GLY A O 1
ATOM 762 N N . ASP A 1 99 ? 7.928 9.675 -10.497 1.00 93.19 99 ASP A N 1
ATOM 763 C CA . ASP A 1 99 ? 6.782 8.918 -10.997 1.00 93.19 99 ASP A CA 1
ATOM 764 C C . ASP A 1 99 ? 6.063 8.228 -9.839 1.00 93.19 99 ASP A C 1
ATOM 766 O O . ASP A 1 99 ? 6.699 7.796 -8.874 1.00 93.19 99 ASP A O 1
ATOM 770 N N . THR A 1 100 ? 4.749 8.034 -9.965 1.00 92.94 100 THR A N 1
ATOM 771 C CA . THR A 1 100 ? 3.991 7.218 -9.004 1.00 92.94 100 THR A CA 1
ATOM 772 C C . THR A 1 100 ? 4.569 5.804 -8.953 1.00 92.94 100 THR A C 1
ATOM 774 O O . THR A 1 100 ? 4.786 5.173 -9.989 1.00 92.94 100 THR A O 1
ATOM 777 N N . LEU A 1 101 ? 4.807 5.295 -7.743 1.00 93.88 101 LEU A N 1
ATOM 778 C CA . LEU A 1 101 ? 5.369 3.967 -7.538 1.00 93.88 101 LEU A CA 1
ATOM 779 C C . LEU A 1 101 ? 4.320 2.905 -7.885 1.00 93.88 101 LEU A C 1
ATOM 781 O O . LEU A 1 101 ? 3.449 2.578 -7.082 1.00 93.88 101 LEU A O 1
ATOM 785 N N . ILE A 1 102 ? 4.426 2.351 -9.091 1.00 93.62 102 ILE A N 1
ATOM 786 C CA . ILE A 1 102 ? 3.559 1.283 -9.592 1.00 93.62 102 ILE A CA 1
ATOM 787 C C . ILE A 1 102 ? 4.445 0.136 -10.056 1.00 93.62 102 ILE A C 1
ATOM 789 O O . ILE A 1 102 ? 5.237 0.284 -10.990 1.00 93.62 102 ILE A O 1
ATOM 793 N N . LEU A 1 103 ? 4.297 -1.028 -9.420 1.00 95.06 103 LEU A N 1
ATOM 794 C CA . LEU A 1 103 ? 4.975 -2.244 -9.861 1.00 95.06 103 LEU A CA 1
ATOM 795 C C . LEU A 1 103 ? 4.491 -2.593 -11.269 1.00 95.06 103 LEU A C 1
ATOM 797 O O . LEU A 1 103 ? 3.332 -2.942 -11.482 1.00 95.06 103 LEU A O 1
ATOM 801 N N . THR A 1 104 ? 5.392 -2.458 -12.232 1.00 95.88 104 THR A N 1
ATOM 802 C CA . THR A 1 104 ? 5.102 -2.570 -13.655 1.00 95.88 104 THR A CA 1
ATOM 803 C C . THR A 1 104 ? 5.947 -3.685 -14.245 1.00 95.88 104 THR A C 1
ATOM 805 O O . THR A 1 104 ? 7.159 -3.745 -14.032 1.00 95.88 104 THR A O 1
ATOM 808 N N . GLN A 1 105 ? 5.304 -4.557 -15.019 1.00 96.19 105 GLN A N 1
ATOM 809 C CA . GLN A 1 105 ? 5.965 -5.612 -15.773 1.00 96.19 105 GLN A CA 1
ATOM 810 C C . GLN A 1 105 ? 5.598 -5.490 -17.250 1.00 96.19 105 GLN A C 1
ATOM 812 O O . GLN A 1 105 ? 4.420 -5.509 -17.599 1.00 96.19 105 GLN A O 1
ATOM 817 N N . VAL A 1 106 ? 6.609 -5.385 -18.109 1.00 94.81 106 VAL A N 1
ATOM 818 C CA . VAL A 1 106 ? 6.453 -5.307 -19.568 1.00 94.81 106 VAL A CA 1
ATOM 819 C C . VAL A 1 106 ? 7.136 -6.514 -20.203 1.00 94.81 106 VAL A C 1
ATOM 821 O O . VAL A 1 106 ? 8.176 -6.969 -19.722 1.00 94.81 106 VAL A O 1
ATOM 824 N N . HIS A 1 107 ? 6.541 -7.045 -21.270 1.00 94.38 107 HIS A N 1
ATOM 825 C CA . HIS A 1 107 ? 7.095 -8.156 -22.038 1.00 94.38 107 HIS A CA 1
ATOM 826 C C . HIS A 1 107 ? 7.342 -7.737 -23.484 1.00 94.38 107 HIS A C 1
ATOM 828 O O . HIS A 1 107 ? 6.485 -7.098 -24.095 1.00 94.38 107 HIS A O 1
ATOM 834 N N . PHE A 1 108 ? 8.479 -8.161 -24.024 1.00 92.81 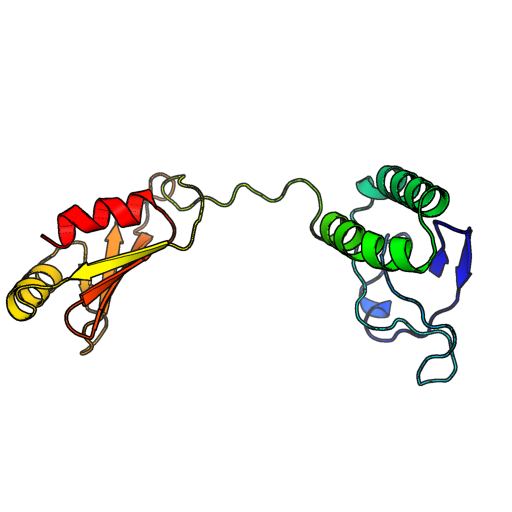108 PHE A N 1
ATOM 835 C CA . PHE A 1 108 ? 8.820 -8.038 -25.437 1.00 92.81 108 PHE A CA 1
ATOM 836 C C . PHE A 1 108 ? 9.110 -9.420 -26.003 1.00 92.81 108 PHE A C 1
ATOM 838 O O . PHE A 1 108 ? 9.853 -10.188 -25.388 1.00 92.81 108 PHE A O 1
ATOM 845 N N . ASP A 1 109 ? 8.537 -9.737 -27.161 1.00 94.19 109 ASP A N 1
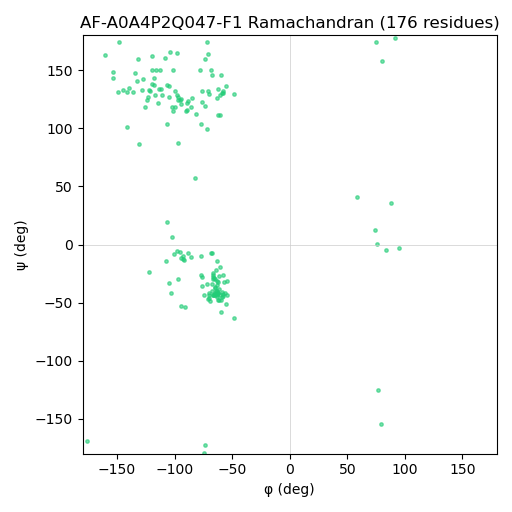ATOM 846 C CA . ASP A 1 109 ? 8.916 -10.941 -27.897 1.00 94.19 109 ASP A CA 1
ATOM 847 C C . ASP A 1 109 ? 10.317 -10.742 -28.492 1.00 94.19 109 ASP A C 1
ATOM 849 O O . ASP A 1 109 ? 10.623 -9.695 -29.070 1.00 94.19 109 ASP A O 1
ATOM 853 N N . VAL A 1 110 ? 11.187 -11.735 -28.315 1.00 92.19 110 VAL A N 1
ATOM 854 C CA . VAL A 1 110 ? 12.593 -11.660 -28.717 1.00 92.19 110 VAL A CA 1
ATOM 855 C C . VAL A 1 110 ? 12.779 -12.422 -30.020 1.00 92.19 110 VAL A C 1
ATOM 857 O O . VAL A 1 110 ? 12.629 -13.639 -30.068 1.00 92.19 110 VAL A O 1
ATOM 860 N N . LEU A 1 111 ? 13.127 -11.697 -31.083 1.00 91.19 111 LEU A N 1
ATOM 861 C CA . LEU A 1 111 ? 13.365 -12.286 -32.405 1.00 91.19 111 LEU A CA 1
ATOM 862 C C . LEU A 1 111 ? 14.719 -13.003 -32.493 1.00 91.19 111 LEU A C 1
ATOM 864 O O . LEU A 1 111 ? 14.836 -14.023 -33.165 1.00 91.19 111 LEU A O 1
ATOM 868 N N . ASP A 1 112 ? 15.736 -12.463 -31.818 1.00 92.00 112 ASP A N 1
ATOM 869 C CA . ASP A 1 112 ? 17.086 -13.024 -31.762 1.00 92.00 112 ASP A CA 1
ATOM 870 C C . ASP A 1 112 ? 17.652 -12.843 -30.349 1.00 92.00 112 ASP A C 1
ATOM 872 O O . ASP A 1 112 ? 18.092 -11.757 -29.955 1.00 92.00 112 ASP A O 1
ATOM 876 N N . GLU A 1 113 ? 17.614 -13.923 -29.569 1.00 91.25 113 GLU A N 1
ATOM 877 C CA . GLU A 1 113 ? 18.099 -13.914 -28.191 1.00 91.25 113 GLU A CA 1
ATOM 878 C C . GLU A 1 113 ? 19.607 -13.669 -28.109 1.00 91.25 113 GLU A C 1
ATOM 880 O O . GLU A 1 113 ? 20.055 -12.971 -27.203 1.00 91.25 113 GLU A O 1
ATOM 885 N N . GLY A 1 114 ? 20.396 -14.207 -29.044 1.00 91.69 114 GLY A N 1
ATOM 886 C CA . GLY A 1 114 ? 21.851 -14.056 -29.031 1.00 91.69 114 GLY A CA 1
ATOM 887 C C . GLY A 1 114 ? 22.261 -12.603 -29.253 1.00 91.69 114 GLY A C 1
ATOM 888 O O . GLY A 1 114 ? 23.107 -12.068 -28.529 1.00 91.69 114 GLY A O 1
ATOM 889 N N . LYS A 1 115 ? 21.605 -11.935 -30.206 1.00 92.44 115 LYS A N 1
ATOM 890 C CA . LYS A 1 115 ? 21.811 -10.510 -30.471 1.00 92.44 115 LYS A CA 1
ATOM 891 C C . LYS A 1 115 ? 21.367 -9.642 -29.294 1.00 92.44 115 LYS A C 1
ATOM 893 O O . LYS A 1 115 ? 22.104 -8.728 -28.924 1.00 92.44 115 LYS A O 1
ATOM 898 N N . LEU A 1 116 ? 20.210 -9.929 -28.692 1.00 92.62 116 LEU A N 1
ATOM 899 C CA . LEU A 1 116 ? 19.722 -9.182 -27.530 1.00 92.62 116 LEU A CA 1
ATOM 900 C C . LEU A 1 116 ? 20.657 -9.340 -26.327 1.00 92.62 116 LEU A C 1
ATOM 902 O O . LEU A 1 116 ? 21.024 -8.348 -25.705 1.00 92.62 116 LEU A O 1
ATOM 906 N N . VAL A 1 117 ? 21.097 -10.565 -26.035 1.00 93.25 117 VAL A N 1
ATOM 907 C CA . VAL A 1 117 ? 22.070 -10.846 -24.973 1.00 93.25 117 VAL A CA 1
ATOM 908 C C . VAL A 1 117 ? 23.346 -10.024 -25.173 1.00 93.25 117 VAL A C 1
ATOM 910 O O . VAL A 1 117 ? 23.764 -9.307 -24.267 1.00 93.25 117 VAL A O 1
ATOM 913 N N . ALA A 1 118 ? 23.925 -10.062 -26.376 1.00 92.62 118 ALA A N 1
ATOM 914 C CA . ALA A 1 118 ? 25.133 -9.300 -26.681 1.00 92.62 118 ALA A CA 1
ATOM 915 C C . ALA A 1 118 ? 24.919 -7.778 -26.587 1.00 92.62 118 ALA A C 1
ATOM 917 O O . ALA A 1 118 ? 25.852 -7.049 -26.250 1.00 92.62 118 ALA A O 1
ATOM 918 N N . ALA A 1 119 ? 23.714 -7.286 -26.894 1.00 92.56 119 ALA A N 1
ATOM 919 C CA . ALA A 1 119 ? 23.365 -5.876 -26.753 1.00 92.56 119 ALA A CA 1
ATOM 920 C C . ALA A 1 119 ? 23.257 -5.457 -25.278 1.00 92.56 119 ALA A C 1
ATOM 922 O O . ALA A 1 119 ? 23.834 -4.436 -24.901 1.00 92.56 119 ALA A O 1
ATOM 923 N N . LEU A 1 120 ? 22.583 -6.258 -24.445 1.00 93.44 120 LEU A N 1
ATOM 924 C CA . LEU A 1 120 ? 22.451 -6.012 -23.006 1.00 93.44 120 LEU A CA 1
ATOM 925 C C . LEU A 1 120 ? 23.810 -6.062 -22.296 1.00 93.44 120 LEU A C 1
ATOM 927 O O . LEU A 1 120 ? 24.102 -5.180 -21.498 1.00 93.44 120 LEU A O 1
ATOM 931 N N . ASP A 1 121 ? 24.680 -7.014 -22.647 1.00 93.00 121 ASP A N 1
ATOM 932 C CA . ASP A 1 121 ? 26.024 -7.135 -22.056 1.00 93.00 121 ASP A CA 1
ATOM 933 C C . ASP A 1 121 ? 26.962 -5.971 -22.409 1.00 93.00 121 ASP A C 1
ATOM 935 O O . ASP A 1 121 ? 27.922 -5.697 -21.691 1.00 93.00 121 ASP A O 1
ATOM 939 N N . ARG A 1 122 ? 26.718 -5.288 -23.533 1.00 92.94 122 ARG A N 1
ATOM 940 C CA . ARG A 1 122 ? 27.508 -4.124 -23.971 1.00 92.94 122 ARG A CA 1
ATOM 941 C C . ARG A 1 122 ? 26.921 -2.798 -23.495 1.00 92.94 122 ARG A C 1
ATOM 943 O O . ARG A 1 122 ? 27.554 -1.754 -23.679 1.00 92.94 122 ARG A O 1
ATOM 950 N N . ALA A 1 123 ? 25.713 -2.801 -22.937 1.00 92.81 123 ALA A N 1
ATOM 951 C CA . ALA A 1 123 ? 25.055 -1.587 -22.493 1.00 92.81 123 ALA A CA 1
ATOM 952 C C . ALA A 1 123 ? 25.701 -1.071 -21.200 1.00 92.81 123 ALA A C 1
ATOM 954 O O . ALA A 1 123 ? 25.711 -1.715 -20.163 1.00 92.81 123 ALA A O 1
ATOM 955 N N . ARG A 1 124 ? 26.234 0.146 -21.275 1.00 91.44 124 ARG A N 1
ATOM 956 C CA . ARG A 1 124 ? 26.968 0.832 -20.197 1.00 91.44 124 ARG A CA 1
ATOM 957 C C . ARG A 1 124 ? 26.186 1.029 -18.894 1.00 91.44 124 ARG A C 1
ATOM 959 O O . ARG A 1 124 ? 26.798 1.174 -17.845 1.00 91.44 124 ARG A O 1
ATOM 966 N N . ASP A 1 125 ? 24.863 1.092 -18.969 1.00 92.75 125 ASP A N 1
ATOM 967 C CA . ASP A 1 125 ? 23.955 1.281 -17.837 1.00 92.75 125 ASP A CA 1
ATOM 968 C C . ASP A 1 125 ? 23.270 -0.023 -17.393 1.00 92.75 125 ASP A C 1
ATOM 970 O O . ASP A 1 125 ? 22.392 0.003 -16.533 1.00 92.75 125 ASP A O 1
ATOM 974 N N . ILE A 1 126 ? 23.665 -1.164 -17.962 1.00 93.94 126 ILE A N 1
ATOM 975 C CA . ILE A 1 126 ? 23.092 -2.475 -17.672 1.00 93.94 126 ILE A CA 1
ATOM 976 C C . ILE A 1 126 ? 24.208 -3.405 -17.205 1.00 93.94 126 ILE A C 1
ATOM 978 O O . ILE A 1 126 ? 25.214 -3.589 -17.882 1.00 93.94 126 ILE A O 1
ATOM 982 N N . THR A 1 127 ? 24.007 -4.022 -16.047 1.00 92.31 127 THR A N 1
ATOM 983 C CA . THR A 1 127 ? 24.953 -4.983 -15.479 1.00 92.31 127 THR A CA 1
ATOM 984 C C . THR A 1 127 ? 24.308 -6.353 -15.456 1.00 92.31 127 THR A C 1
ATOM 986 O O . THR A 1 127 ? 23.156 -6.487 -15.047 1.00 92.31 127 THR A O 1
ATOM 989 N N . ARG A 1 128 ? 25.038 -7.378 -15.896 1.00 92.50 128 ARG A N 1
ATOM 990 C CA . ARG A 1 128 ? 24.588 -8.763 -15.774 1.00 92.50 128 ARG A CA 1
ATOM 991 C C . ARG A 1 128 ? 24.756 -9.249 -14.336 1.00 92.50 128 ARG A C 1
ATOM 993 O O . ARG A 1 128 ? 25.835 -9.113 -13.759 1.00 92.50 128 ARG A O 1
ATOM 1000 N N . ASP A 1 129 ? 23.711 -9.873 -13.808 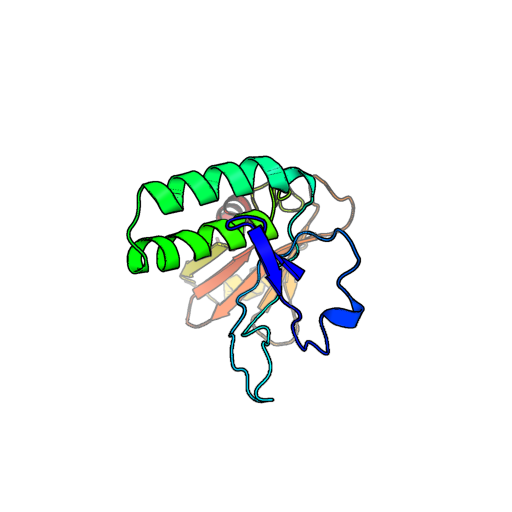1.00 87.31 129 ASP A N 1
ATOM 1001 C CA . ASP A 1 129 ? 23.698 -10.440 -12.464 1.00 87.31 129 ASP A CA 1
ATOM 1002 C C . ASP A 1 129 ? 24.016 -11.945 -12.530 1.00 87.31 129 ASP A C 1
ATOM 1004 O O . ASP A 1 129 ? 23.129 -12.792 -12.627 1.00 87.31 129 ASP A O 1
ATOM 1008 N N . GLY A 1 130 ? 25.309 -12.285 -12.496 1.00 79.19 130 GLY A N 1
ATOM 1009 C CA . GLY A 1 130 ? 25.793 -13.673 -12.504 1.00 79.19 130 GLY A CA 1
ATOM 1010 C C . GLY A 1 130 ? 25.808 -14.336 -13.889 1.00 79.19 130 GLY A C 1
ATOM 1011 O O . GLY A 1 130 ? 25.947 -13.669 -14.911 1.00 79.19 130 GLY A O 1
ATOM 1012 N N . GLU A 1 131 ? 25.712 -15.670 -13.923 1.00 71.12 131 GLU A N 1
ATOM 1013 C CA . GLU A 1 131 ? 25.696 -16.457 -15.174 1.00 71.12 131 GLU A CA 1
ATOM 1014 C C . GLU A 1 131 ? 24.289 -16.591 -15.783 1.00 71.12 131 GLU A C 1
ATOM 1016 O O . GLU A 1 131 ? 24.127 -17.024 -16.927 1.00 71.12 131 GLU A O 1
ATOM 1021 N N . GLU A 1 132 ? 23.256 -16.191 -15.039 1.00 81.12 132 GLU A N 1
ATOM 1022 C CA . GLU A 1 132 ? 21.874 -16.228 -15.502 1.00 81.12 132 GLU A CA 1
ATOM 1023 C C . GLU A 1 132 ? 21.602 -15.160 -16.579 1.00 81.12 132 GLU A C 1
ATOM 1025 O O . GLU A 1 132 ? 22.348 -14.195 -16.777 1.00 81.12 132 GLU A O 1
ATOM 1030 N N . ARG A 1 133 ? 20.489 -15.320 -17.307 1.00 87.56 133 ARG A N 1
ATOM 1031 C CA . ARG A 1 133 ? 19.981 -14.309 -18.250 1.00 87.56 133 ARG A CA 1
ATOM 1032 C C . ARG A 1 133 ? 19.177 -13.247 -17.505 1.00 87.56 133 ARG A C 1
ATOM 1034 O O . ARG A 1 133 ? 17.991 -13.048 -17.782 1.00 87.56 133 ARG A O 1
ATOM 1041 N N . VAL A 1 134 ? 19.830 -12.623 -16.531 1.00 92.69 134 VAL A N 1
ATOM 1042 C CA . VAL A 1 134 ? 19.278 -11.585 -15.664 1.00 92.69 134 VAL A CA 1
ATOM 1043 C C . VAL A 1 134 ? 20.216 -10.386 -15.677 1.00 92.69 134 VAL A C 1
ATOM 1045 O O . VAL A 1 134 ? 21.432 -10.529 -15.552 1.00 92.69 134 VAL A O 1
ATOM 1048 N N . TRP A 1 135 ? 19.640 -9.200 -15.840 1.00 95.50 135 TRP A N 1
ATOM 1049 C CA . TRP A 1 135 ? 20.380 -7.949 -15.822 1.00 95.50 135 TRP A CA 1
ATOM 1050 C C . TRP A 1 135 ? 19.677 -6.904 -14.963 1.00 95.50 135 TRP A C 1
ATOM 1052 O O . TRP A 1 135 ? 18.447 -6.812 -14.939 1.00 95.50 135 TRP A O 1
ATOM 1062 N N . SER A 1 136 ? 20.478 -6.055 -14.337 1.00 94.75 136 SER A N 1
ATOM 1063 C CA . SER A 1 136 ? 20.049 -4.862 -13.624 1.00 94.75 136 SER A CA 1
ATOM 1064 C C . SER A 1 136 ? 20.319 -3.627 -14.478 1.00 94.75 136 SER A C 1
ATOM 1066 O O . SER A 1 136 ? 21.466 -3.321 -14.801 1.00 94.75 136 SER A O 1
ATOM 1068 N N . TRP A 1 137 ? 19.264 -2.892 -14.831 1.00 94.31 137 TRP A N 1
ATOM 1069 C CA . TRP A 1 137 ? 19.378 -1.575 -15.454 1.00 94.31 137 TRP A CA 1
ATOM 1070 C C . TRP A 1 137 ? 19.437 -0.503 -14.375 1.00 94.31 137 TRP A C 1
ATOM 1072 O O . TRP A 1 137 ? 18.517 -0.364 -13.563 1.00 94.31 137 TRP A O 1
ATOM 1082 N N . VAL A 1 138 ? 20.511 0.279 -14.386 1.00 93.50 138 VAL A N 1
ATOM 1083 C CA . VAL A 1 138 ? 20.774 1.337 -13.416 1.00 93.50 138 VAL A CA 1
ATOM 1084 C C . VAL A 1 138 ? 20.878 2.701 -14.092 1.00 93.50 138 VAL A C 1
ATOM 1086 O O . VAL A 1 138 ? 21.061 2.813 -15.297 1.00 93.50 138 VAL A O 1
ATOM 1089 N N . GLY A 1 139 ? 20.746 3.779 -13.329 1.00 90.62 139 GLY A N 1
ATOM 1090 C CA . GLY A 1 139 ? 20.966 5.128 -13.846 1.00 90.62 139 GLY A CA 1
ATOM 1091 C C . GLY A 1 139 ? 20.844 6.181 -12.760 1.00 90.62 139 GLY A C 1
ATOM 1092 O O . GLY A 1 139 ? 20.789 5.849 -11.581 1.00 90.62 139 GLY A O 1
ATOM 1093 N N . SER A 1 140 ? 20.796 7.454 -13.137 1.00 88.12 140 SER A N 1
ATOM 1094 C CA . SER A 1 140 ? 20.503 8.536 -12.195 1.00 88.12 140 SER A CA 1
ATOM 1095 C C . SER A 1 140 ? 19.003 8.616 -11.900 1.00 88.12 140 SER A C 1
ATOM 1097 O O . SER A 1 140 ? 18.174 8.263 -12.744 1.00 88.12 140 SER A O 1
ATOM 1099 N N . GLY A 1 141 ? 18.666 9.066 -10.690 1.00 84.75 141 GLY A N 1
ATOM 1100 C CA . GLY A 1 141 ? 17.315 9.493 -10.333 1.00 84.75 141 GLY A CA 1
ATOM 1101 C C . GLY A 1 141 ? 17.215 11.018 -10.338 1.00 84.75 141 GLY A C 1
ATOM 1102 O O . GLY A 1 141 ? 18.192 11.700 -10.037 1.00 84.75 141 GLY A O 1
ATOM 1103 N N . ALA A 1 142 ? 16.042 11.574 -10.633 1.00 87.50 142 ALA A N 1
ATOM 1104 C CA . ALA A 1 142 ? 15.819 13.022 -10.528 1.00 87.50 142 ALA A CA 1
ATOM 1105 C C . ALA A 1 142 ? 15.982 13.549 -9.086 1.00 87.50 142 ALA A C 1
ATOM 1107 O O . ALA A 1 142 ? 16.434 14.672 -8.874 1.00 87.50 142 ALA A O 1
ATOM 1108 N N . GLN A 1 143 ? 15.640 12.728 -8.089 1.00 87.31 143 GLN A N 1
ATOM 1109 C CA . GLN A 1 143 ? 15.642 13.094 -6.667 1.00 87.31 143 GLN A CA 1
ATOM 1110 C C . GLN A 1 143 ? 16.903 12.647 -5.913 1.00 87.31 143 GLN A C 1
ATOM 1112 O O . GLN A 1 143 ? 17.056 12.949 -4.730 1.00 87.31 143 GLN A O 1
ATOM 1117 N N . ARG A 1 144 ? 17.803 11.897 -6.561 1.00 84.25 144 ARG A N 1
ATOM 1118 C CA . ARG A 1 144 ? 18.955 11.269 -5.906 1.00 84.25 144 ARG A CA 1
ATOM 1119 C C . ARG A 1 144 ? 20.189 11.318 -6.802 1.00 84.25 144 ARG A C 1
ATOM 1121 O O . ARG A 1 144 ? 20.119 10.950 -7.969 1.00 84.25 144 ARG A O 1
ATOM 1128 N N . LYS A 1 145 ? 21.325 11.761 -6.247 1.00 80.50 145 LYS A N 1
ATOM 1129 C CA . LYS A 1 145 ? 22.587 11.883 -7.000 1.00 80.50 145 LYS A CA 1
ATOM 1130 C C . LYS A 1 145 ? 23.274 10.537 -7.222 1.00 80.50 145 LYS A C 1
ATOM 1132 O O . LYS A 1 145 ? 24.017 10.400 -8.189 1.00 80.50 145 LYS A O 1
ATOM 1137 N N . GLU A 1 146 ? 23.059 9.569 -6.336 1.00 88.31 146 GLU A N 1
ATOM 1138 C CA . GLU A 1 146 ? 23.604 8.225 -6.497 1.00 88.31 146 GLU A CA 1
ATOM 1139 C C . GLU A 1 146 ? 22.876 7.427 -7.584 1.00 88.31 146 GLU A C 1
ATOM 1141 O O . GLU A 1 146 ? 21.724 7.694 -7.930 1.00 88.31 146 GLU A O 1
ATOM 1146 N N . THR A 1 147 ? 23.557 6.397 -8.082 1.00 89.94 147 THR A N 1
ATOM 1147 C CA . THR A 1 147 ? 22.982 5.409 -8.991 1.00 89.94 147 THR A CA 1
ATOM 1148 C C . THR A 1 147 ? 21.788 4.706 -8.344 1.00 89.94 147 THR A C 1
ATOM 1150 O O . THR A 1 147 ? 21.879 4.189 -7.230 1.00 89.94 147 THR A O 1
ATOM 1153 N N . VAL A 1 148 ? 20.672 4.651 -9.065 1.00 92.44 148 VAL A N 1
ATOM 1154 C CA . VAL A 1 148 ? 19.438 3.970 -8.667 1.00 92.44 148 VAL A CA 1
ATOM 1155 C C . VAL A 1 148 ? 19.129 2.825 -9.623 1.00 92.44 148 VAL A C 1
ATOM 1157 O O . VAL A 1 148 ? 19.434 2.894 -10.815 1.00 92.44 148 VAL A O 1
ATOM 1160 N N . SER A 1 149 ? 18.470 1.784 -9.111 1.00 92.31 149 SER A N 1
ATOM 1161 C CA . SER A 1 149 ? 17.889 0.747 -9.966 1.00 92.31 149 SER A CA 1
ATOM 1162 C C . SER A 1 149 ? 16.689 1.315 -10.731 1.00 92.31 149 SER A C 1
ATOM 1164 O O . SER A 1 149 ? 15.800 1.964 -10.157 1.00 92.31 149 SER A O 1
ATOM 1166 N N . ARG A 1 150 ? 16.693 1.107 -12.049 1.00 93.38 150 ARG A N 1
ATOM 1167 C CA . ARG A 1 150 ? 15.638 1.533 -12.974 1.00 93.38 150 ARG A CA 1
ATOM 1168 C C . ARG A 1 150 ? 14.756 0.362 -13.381 1.00 93.38 150 ARG A C 1
ATOM 1170 O O . ARG A 1 150 ? 13.539 0.536 -13.414 1.00 93.38 150 ARG A O 1
ATOM 1177 N N . ALA A 1 151 ? 15.329 -0.810 -13.647 1.00 95.19 151 ALA A N 1
ATOM 1178 C CA . ALA A 1 151 ? 14.570 -2.031 -13.902 1.00 95.19 151 ALA A CA 1
ATOM 1179 C C . ALA A 1 151 ? 15.417 -3.295 -13.710 1.00 95.19 151 ALA A C 1
ATOM 1181 O O . ALA A 1 151 ? 16.642 -3.250 -13.784 1.00 95.19 151 ALA A O 1
ATOM 1182 N N . PHE A 1 152 ? 14.736 -4.428 -13.573 1.00 95.25 152 PHE A N 1
ATOM 1183 C CA . PHE A 1 152 ? 15.306 -5.760 -13.742 1.00 95.25 152 PHE A CA 1
ATOM 1184 C C . PHE A 1 152 ? 14.853 -6.343 -15.074 1.00 95.25 152 PHE A C 1
ATOM 1186 O O . PHE A 1 152 ? 13.679 -6.244 -15.434 1.00 95.25 152 PHE A O 1
ATOM 1193 N N . LEU A 1 153 ? 15.780 -6.953 -15.800 1.00 95.31 153 LEU A N 1
ATOM 1194 C CA . LEU A 1 153 ? 15.557 -7.556 -17.102 1.00 95.31 153 LEU A CA 1
ATOM 1195 C C . LEU A 1 153 ? 15.840 -9.049 -17.015 1.00 95.31 153 LEU A C 1
ATOM 1197 O O . LEU A 1 153 ? 16.837 -9.461 -16.427 1.00 95.31 153 LEU A O 1
ATOM 1201 N N . ARG A 1 154 ? 14.983 -9.862 -17.625 1.00 95.19 154 ARG A N 1
ATOM 1202 C CA . ARG A 1 154 ? 15.166 -11.310 -17.720 1.00 95.19 154 ARG A CA 1
ATOM 1203 C C . ARG A 1 154 ? 14.758 -11.803 -19.094 1.00 95.19 154 ARG A C 1
ATOM 1205 O O . ARG A 1 154 ? 13.689 -11.430 -19.567 1.00 95.19 154 ARG A O 1
ATOM 1212 N N . ILE A 1 155 ? 15.567 -12.666 -19.702 1.00 94.19 155 ILE A N 1
ATOM 1213 C CA . ILE A 1 155 ? 15.167 -13.391 -20.915 1.00 94.19 155 ILE A CA 1
ATOM 1214 C C . ILE A 1 155 ? 14.735 -14.798 -20.517 1.00 94.19 155 ILE A C 1
ATOM 1216 O O . ILE A 1 155 ? 15.538 -15.564 -19.988 1.00 94.19 155 ILE A O 1
ATOM 1220 N N . GLU A 1 156 ? 13.476 -15.134 -20.779 1.00 91.31 156 GLU A N 1
ATOM 1221 C CA . GLU A 1 156 ? 12.889 -16.436 -20.469 1.00 91.31 156 GLU A CA 1
ATOM 1222 C C . GLU A 1 156 ? 11.809 -16.778 -21.504 1.00 91.31 156 GLU A C 1
ATOM 1224 O O . GLU A 1 156 ? 10.957 -15.947 -21.818 1.00 91.31 156 GLU A O 1
ATOM 1229 N N . GLY A 1 157 ? 11.851 -17.995 -22.056 1.00 88.38 157 GLY A N 1
ATOM 1230 C CA . GLY A 1 157 ? 10.835 -18.484 -22.995 1.00 88.38 157 GLY A CA 1
ATOM 1231 C C . GLY A 1 157 ? 10.667 -17.632 -24.261 1.00 88.38 157 GLY A C 1
ATOM 1232 O O . GLY A 1 157 ? 9.533 -17.385 -24.666 1.00 88.38 157 GLY A O 1
ATOM 1233 N N . GLY A 1 158 ? 11.759 -17.137 -24.860 1.00 91.19 158 GLY A N 1
ATOM 1234 C CA . GLY A 1 158 ? 11.696 -16.288 -26.058 1.00 91.19 158 GLY A CA 1
ATOM 1235 C C . GLY A 1 158 ? 11.209 -14.860 -25.801 1.00 91.19 158 GLY A C 1
ATOM 1236 O O . GLY A 1 158 ? 10.879 -14.145 -26.746 1.00 91.19 158 GLY A O 1
ATOM 1237 N N . ARG A 1 159 ? 11.127 -14.430 -24.534 1.00 94.00 159 ARG A N 1
ATOM 1238 C CA . ARG A 1 159 ? 10.651 -13.097 -24.150 1.00 94.00 159 ARG A CA 1
ATOM 1239 C C . ARG A 1 159 ? 11.627 -12.378 -23.243 1.00 94.00 159 ARG A C 1
ATOM 1241 O O . ARG A 1 159 ? 12.195 -12.968 -22.329 1.00 94.00 159 ARG A O 1
ATOM 1248 N N . LEU A 1 160 ? 11.747 -11.072 -23.451 1.00 94.81 160 LEU A N 1
ATOM 1249 C CA . LEU A 1 160 ? 12.380 -10.159 -22.516 1.00 94.81 160 LEU A CA 1
ATOM 1250 C C . LEU A 1 160 ? 11.308 -9.631 -21.568 1.00 94.81 160 LEU A C 1
ATOM 1252 O O . LEU A 1 160 ? 10.388 -8.918 -21.969 1.00 94.81 160 LEU A O 1
ATOM 1256 N N . LYS A 1 161 ? 11.446 -9.974 -20.296 1.00 95.62 161 LYS A N 1
ATOM 1257 C CA . LYS A 1 161 ? 10.638 -9.469 -19.197 1.00 95.62 161 LYS A CA 1
ATOM 1258 C C . LYS A 1 161 ? 11.376 -8.331 -18.512 1.00 95.62 161 LYS A C 1
ATOM 1260 O O . LYS A 1 161 ? 12.492 -8.519 -18.037 1.00 95.62 161 LYS A O 1
ATOM 1265 N N . VAL A 1 162 ? 10.728 -7.175 -18.427 1.00 96.06 162 VAL A N 1
ATOM 1266 C CA . VAL A 1 162 ? 11.237 -5.993 -17.728 1.00 96.06 162 VAL A CA 1
ATOM 1267 C C . VAL A 1 162 ? 10.343 -5.707 -16.531 1.00 96.06 162 VAL A C 1
ATOM 1269 O O . VAL A 1 162 ? 9.141 -5.510 -16.694 1.00 96.06 162 VAL A O 1
ATOM 1272 N N . GLN A 1 163 ? 10.919 -5.687 -15.333 1.00 96.75 163 GLN A N 1
ATOM 1273 C CA . GLN A 1 163 ? 10.244 -5.329 -14.087 1.00 96.75 163 GLN A CA 1
ATOM 1274 C C . GLN A 1 163 ? 10.772 -3.997 -13.567 1.00 96.75 163 GLN A C 1
ATOM 1276 O O . GLN A 1 163 ? 11.976 -3.810 -13.419 1.00 96.75 163 GLN A O 1
ATOM 1281 N N . THR A 1 164 ? 9.874 -3.065 -13.271 1.00 95.94 164 THR A N 1
ATOM 1282 C CA . THR A 1 164 ? 10.213 -1.729 -12.773 1.00 95.94 164 THR A CA 1
ATOM 1283 C C . THR A 1 164 ? 9.122 -1.210 -11.835 1.00 95.94 164 THR A C 1
ATOM 1285 O O . THR A 1 164 ? 8.088 -1.846 -11.643 1.00 95.94 164 THR A O 1
ATOM 1288 N N . ASN A 1 165 ? 9.360 -0.057 -11.224 1.00 95.38 165 ASN A N 1
ATOM 1289 C CA . ASN A 1 165 ? 8.453 0.610 -10.295 1.00 95.38 165 ASN A CA 1
ATOM 1290 C C . ASN A 1 165 ? 7.776 1.854 -10.898 1.00 95.38 165 ASN A C 1
ATOM 1292 O O . ASN A 1 165 ? 7.325 2.716 -10.148 1.00 95.38 165 ASN A O 1
ATOM 1296 N N . SER A 1 166 ? 7.751 1.973 -12.230 1.00 94.81 166 SER A N 1
ATOM 1297 C CA . SER A 1 166 ? 7.109 3.077 -12.950 1.00 94.81 166 SER A CA 1
ATOM 1298 C C . SER A 1 166 ? 6.667 2.648 -14.348 1.00 94.81 166 SER A C 1
ATOM 1300 O O . SER A 1 166 ? 7.358 1.883 -15.031 1.00 94.81 166 SER A O 1
ATOM 1302 N N . ARG A 1 167 ? 5.517 3.159 -14.794 1.00 93.25 167 ARG A N 1
ATOM 1303 C CA . ARG A 1 167 ? 5.013 2.892 -16.144 1.00 93.25 167 ARG A CA 1
ATOM 1304 C C . ARG A 1 167 ? 5.915 3.542 -17.187 1.00 93.25 167 ARG A C 1
ATOM 1306 O O . ARG A 1 167 ? 6.229 2.927 -18.201 1.00 93.25 167 ARG A O 1
ATOM 1313 N N . GLU A 1 168 ? 6.374 4.752 -16.904 1.00 93.12 168 GLU A N 1
ATOM 1314 C CA . GLU A 1 168 ? 7.262 5.563 -17.729 1.00 93.12 168 GLU A CA 1
ATOM 1315 C C . GLU A 1 168 ? 8.600 4.847 -17.948 1.00 93.12 168 GLU A C 1
ATOM 1317 O O . GLU A 1 168 ? 9.088 4.759 -19.076 1.00 93.12 168 GLU A O 1
ATOM 1322 N N . ARG A 1 169 ? 9.164 4.241 -16.894 1.00 92.06 169 ARG A N 1
ATOM 1323 C CA . ARG A 1 169 ? 10.366 3.396 -16.994 1.00 92.06 169 ARG A CA 1
ATOM 1324 C C . ARG A 1 169 ? 10.118 2.132 -17.819 1.00 92.06 169 ARG A C 1
ATOM 1326 O O . ARG A 1 169 ? 11.002 1.721 -18.569 1.00 92.06 169 ARG A O 1
ATOM 1333 N N . GLY A 1 170 ? 8.930 1.535 -17.709 1.00 91.56 170 GLY A N 1
ATOM 1334 C CA . GLY A 1 170 ? 8.533 0.370 -18.504 1.00 91.56 170 GLY A CA 1
ATOM 1335 C C . GLY A 1 170 ? 8.428 0.692 -19.996 1.00 91.56 170 GLY A C 1
ATOM 1336 O O . GLY A 1 170 ? 8.911 -0.066 -20.833 1.00 91.56 170 GLY A O 1
ATOM 1337 N N . GLU A 1 171 ? 7.870 1.853 -20.331 1.00 89.50 171 GLU A N 1
ATOM 1338 C CA . GLU A 1 171 ? 7.819 2.368 -21.700 1.00 89.50 171 GLU A CA 1
ATOM 1339 C C . GLU A 1 171 ? 9.216 2.715 -22.231 1.00 89.50 171 GLU A C 1
ATOM 1341 O O . GLU A 1 171 ? 9.566 2.323 -23.342 1.00 89.50 171 GLU A O 1
ATOM 1346 N N . ALA A 1 172 ? 10.061 3.362 -21.423 1.00 87.69 172 ALA A N 1
ATOM 1347 C CA . ALA A 1 172 ? 11.440 3.677 -21.799 1.00 87.69 172 ALA A CA 1
ATOM 1348 C C . ALA A 1 172 ? 12.289 2.423 -22.078 1.00 87.69 172 ALA A C 1
ATOM 1350 O O . ALA A 1 172 ? 13.213 2.470 -22.892 1.00 87.69 172 ALA A O 1
ATOM 1351 N N . ALA A 1 173 ? 11.957 1.286 -21.458 1.00 86.44 173 ALA A N 1
ATOM 1352 C CA . ALA A 1 173 ? 12.629 0.018 -21.722 1.00 86.44 173 ALA A CA 1
ATOM 1353 C C . ALA A 1 173 ? 12.428 -0.484 -23.164 1.00 86.44 173 ALA A C 1
ATOM 1355 O O . ALA A 1 173 ? 13.278 -1.217 -23.665 1.00 86.44 173 ALA A O 1
ATOM 1356 N N . LYS A 1 174 ? 11.380 -0.030 -23.875 1.00 81.38 174 LYS A N 1
ATOM 1357 C CA . LYS A 1 174 ? 11.183 -0.320 -25.309 1.00 81.38 174 LYS A CA 1
ATOM 1358 C C . LYS A 1 174 ? 12.395 0.085 -26.138 1.00 81.38 174 LYS A C 1
ATOM 1360 O O . LYS A 1 174 ? 12.860 -0.693 -26.958 1.00 81.38 174 LYS A O 1
ATOM 1365 N N . ALA A 1 175 ? 12.958 1.263 -25.870 1.00 74.81 175 ALA A N 1
ATOM 1366 C CA . ALA A 1 175 ? 14.127 1.777 -26.583 1.00 74.81 175 ALA A CA 1
ATOM 1367 C C . ALA A 1 175 ? 15.421 0.986 -26.303 1.00 74.81 175 ALA A C 1
ATOM 1369 O O . ALA A 1 175 ? 16.450 1.259 -26.913 1.00 74.81 175 ALA A O 1
ATOM 1370 N N . ARG A 1 176 ? 15.393 0.046 -25.351 1.00 69.75 176 ARG A N 1
ATOM 1371 C CA . ARG A 1 176 ? 16.519 -0.827 -24.990 1.00 69.75 176 ARG A CA 1
ATOM 1372 C C . ARG A 1 176 ? 16.330 -2.271 -25.461 1.00 69.75 176 ARG A C 1
ATOM 1374 O O . ARG A 1 176 ? 17.287 -3.035 -25.431 1.00 69.75 176 ARG A O 1
ATOM 1381 N N . ALA A 1 177 ? 15.112 -2.632 -25.858 1.00 62.34 177 ALA A N 1
ATOM 1382 C CA . ALA A 1 177 ? 14.740 -3.967 -26.318 1.00 62.34 177 ALA A CA 1
ATOM 1383 C C . ALA A 1 177 ? 14.774 -4.118 -27.854 1.00 62.34 177 ALA A C 1
ATOM 1385 O O . ALA A 1 177 ? 14.573 -5.228 -28.345 1.00 62.34 177 ALA A O 1
ATOM 1386 N N . VAL A 1 178 ? 15.002 -3.020 -28.592 1.00 51.84 178 VAL A N 1
ATOM 1387 C CA . VAL A 1 178 ? 15.034 -2.943 -30.068 1.00 51.84 178 VAL A CA 1
ATOM 1388 C C . VAL A 1 178 ? 16.451 -2.689 -30.569 1.00 51.84 178 VAL A C 1
ATOM 1390 O O . VAL A 1 178 ? 17.118 -1.802 -29.992 1.00 51.84 178 VAL A O 1
#

Mean predicted aligned error: 9.02 Å

Solvent-accessible surface area (backbone atoms only — not comparable to full-atom values): 10492 Å² total; per-residue (Å²): 88,71,44,83,83,85,52,63,75,49,78,61,62,63,82,67,58,66,78,74,58,57,92,87,64,42,66,52,65,48,74,38,74,65,31,97,86,65,46,26,19,72,53,89,63,79,39,63,33,59,71,89,45,49,67,66,48,48,55,51,50,54,52,44,61,77,74,39,55,75,70,58,33,60,61,56,49,52,62,54,54,51,52,44,42,74,36,89,80,71,74,87,61,49,42,51,70,64,45,61,59,36,87,31,78,42,80,40,84,49,93,52,62,69,62,50,51,55,50,47,73,65,35,90,52,36,45,70,58,73,92,55,64,32,30,42,32,44,40,78,29,78,78,37,92,58,81,36,85,54,33,41,37,34,63,57,95,61,25,40,39,40,40,25,46,20,64,68,55,49,56,56,44,52,76,73,77,108

Sequence (178 aa):
MRDLLHGGEVRVRERAGSRCVHAWDLVAARVVQKGASGEPEIDGGIFPIQPRLRDPLVKHLARLADELDEDELREALVPVFLDAWIGPGLPALVNYDGDTLILTQVHFDVLDEGKLVAALDRARDITRDGEERVWSWVGSGAQRKETVSRAFLRIEGGRLKV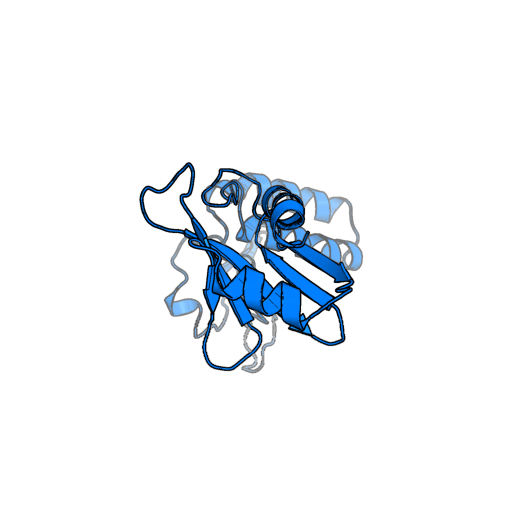QTNSRERGEAAKARAV

pLDDT: mean 89.39, std 6.78, range [51.84, 96.75]

Organism: Sorangium cellulosum (NCBI:txid56)